Protein AF-A0A1I6RM19-F1 (afdb_monomer)

pLDDT: mean 73.62, std 27.6, range [24.09, 98.81]

Structure (mmCIF, N/CA/C/O backbone):
data_AF-A0A1I6RM19-F1
#
_entry.id   AF-A0A1I6RM19-F1
#
loop_
_atom_site.group_PDB
_atom_site.id
_atom_site.type_symbol
_atom_site.label_atom_id
_atom_site.label_alt_id
_atom_site.label_comp_id
_atom_site.label_asym_id
_atom_site.label_entity_id
_atom_site.label_seq_id
_atom_site.pdbx_PDB_ins_code
_atom_site.Cartn_x
_atom_site.Cartn_y
_atom_site.Cartn_z
_atom_site.occupancy
_atom_site.B_iso_or_equiv
_atom_site.auth_seq_id
_atom_site.auth_comp_id
_atom_site.auth_asym_id
_atom_site.auth_atom_id
_atom_site.pdbx_PDB_model_num
ATOM 1 N N . MET A 1 1 ? -6.499 24.325 -10.536 1.00 46.78 1 MET A N 1
ATOM 2 C CA . MET A 1 1 ? -6.025 23.062 -11.145 1.00 46.78 1 MET A CA 1
ATOM 3 C C . MET A 1 1 ? -5.784 23.278 -12.628 1.00 46.78 1 MET A C 1
ATOM 5 O O . MET A 1 1 ? -6.744 23.401 -13.381 1.00 46.78 1 MET A O 1
ATOM 9 N N . TRP A 1 2 ? -4.519 23.386 -13.030 1.00 48.53 2 TRP A N 1
ATOM 10 C CA . TRP A 1 2 ? -4.101 23.704 -14.403 1.00 48.53 2 TRP A CA 1
ATOM 11 C C . TRP A 1 2 ? -4.411 22.589 -15.422 1.00 48.53 2 TRP A C 1
ATOM 13 O O . TRP A 1 2 ? -4.461 22.856 -16.614 1.00 48.53 2 TRP A O 1
ATOM 23 N N . TRP A 1 3 ? -4.721 21.375 -14.961 1.00 51.41 3 TRP A N 1
ATOM 24 C CA . TRP A 1 3 ? -5.087 20.221 -15.795 1.00 51.41 3 TRP A CA 1
ATOM 25 C C . TRP A 1 3 ? -6.549 20.194 -16.268 1.00 51.41 3 TRP A C 1
ATOM 27 O O . TRP A 1 3 ? -6.868 19.478 -17.207 1.00 51.41 3 TRP A O 1
ATOM 37 N N . LYS A 1 4 ? -7.460 20.982 -15.672 1.00 49.78 4 LYS A N 1
ATOM 38 C CA . LYS A 1 4 ? -8.898 20.924 -16.019 1.00 49.78 4 LYS A CA 1
ATOM 39 C C . LYS A 1 4 ? -9.305 21.761 -17.242 1.00 49.78 4 LYS A C 1
ATOM 41 O O . LYS A 1 4 ? -10.477 21.755 -17.605 1.00 49.78 4 LYS A O 1
ATOM 46 N N . ARG A 1 5 ? -8.390 22.501 -17.884 1.00 51.00 5 ARG A N 1
ATOM 47 C CA . ARG A 1 5 ? -8.683 23.245 -19.126 1.00 51.00 5 ARG A CA 1
ATOM 48 C C . ARG A 1 5 ? -7.485 23.292 -20.085 1.00 51.00 5 ARG A C 1
ATOM 50 O O . ARG A 1 5 ? -6.683 24.214 -19.984 1.00 51.00 5 ARG A O 1
ATOM 57 N N . ARG A 1 6 ? -7.467 22.362 -21.055 1.00 45.34 6 ARG A N 1
ATOM 58 C CA . ARG A 1 6 ? -7.304 22.533 -22.526 1.00 45.34 6 ARG A CA 1
ATOM 59 C C . ARG A 1 6 ? -6.563 21.336 -23.149 1.00 45.34 6 ARG A C 1
ATOM 61 O O . ARG A 1 6 ? -5.388 21.146 -22.871 1.00 45.34 6 ARG A O 1
ATOM 68 N N . GLY A 1 7 ? -7.266 20.644 -24.054 1.00 48.91 7 GLY A N 1
ATOM 69 C CA . GLY A 1 7 ? -6.792 19.528 -24.882 1.00 48.91 7 GLY A CA 1
ATOM 70 C C . GLY A 1 7 ? -6.797 18.201 -24.130 1.00 48.91 7 GLY A C 1
ATOM 71 O O . GLY A 1 7 ? -6.189 18.115 -23.069 1.00 48.91 7 GLY A O 1
ATOM 72 N N . GLU A 1 8 ? -7.463 17.168 -24.660 1.00 56.16 8 GLU A N 1
ATOM 73 C CA . GLU A 1 8 ? -7.081 15.791 -24.318 1.00 56.16 8 GLU A CA 1
ATOM 74 C C . GLU A 1 8 ? -5.568 15.721 -24.509 1.00 56.16 8 GLU A C 1
ATOM 76 O O . GLU A 1 8 ? -5.069 16.008 -25.602 1.00 56.16 8 GLU A O 1
ATOM 81 N N . ALA A 1 9 ? -4.821 15.462 -23.433 1.00 59.44 9 ALA A N 1
ATOM 82 C CA . ALA A 1 9 ? -3.399 15.197 -23.567 1.00 59.44 9 ALA A CA 1
ATOM 83 C C . ALA A 1 9 ? -3.260 14.134 -24.660 1.00 59.44 9 ALA A C 1
ATOM 85 O O . ALA A 1 9 ? -3.984 13.142 -24.619 1.00 59.44 9 ALA A O 1
ATOM 86 N N . ALA A 1 10 ? -2.414 14.372 -25.664 1.00 67.62 10 ALA A N 1
ATOM 87 C CA . ALA A 1 10 ? -2.263 13.441 -26.771 1.00 67.62 10 ALA A CA 1
ATOM 88 C C . ALA A 1 10 ? -1.775 12.095 -26.215 1.00 67.62 10 ALA A C 1
ATOM 90 O O . ALA A 1 10 ? -0.595 11.927 -25.906 1.00 67.62 10 ALA A O 1
ATOM 91 N N . ILE A 1 11 ? -2.703 11.158 -26.026 1.00 69.38 11 ILE A N 1
ATOM 92 C CA . ILE A 1 11 ? -2.387 9.784 -25.664 1.00 69.38 11 ILE A CA 1
ATOM 93 C C . ILE A 1 11 ? -1.786 9.157 -26.925 1.00 69.38 11 ILE A C 1
ATOM 95 O O . ILE A 1 11 ? -2.327 9.377 -28.015 1.00 69.38 11 ILE A O 1
ATOM 99 N N . PRO A 1 12 ? -0.666 8.417 -26.826 1.00 76.81 12 PRO A N 1
ATOM 100 C CA . PRO A 1 12 ? -0.125 7.702 -27.970 1.00 76.81 12 PRO A CA 1
ATOM 101 C C . PRO A 1 12 ? -1.228 6.923 -28.685 1.00 76.81 12 PRO A C 1
ATOM 103 O O . PRO A 1 12 ? -2.011 6.218 -28.055 1.00 76.81 12 PRO A O 1
ATOM 106 N N . SER A 1 13 ? -1.283 7.065 -30.007 1.00 74.38 13 SER A N 1
ATOM 107 C CA . SER A 1 13 ? -2.373 6.517 -30.824 1.00 74.38 13 SER A CA 1
ATOM 108 C C . SER A 1 13 ? -2.419 4.983 -30.854 1.00 74.38 13 SER A C 1
ATOM 110 O O . SER A 1 13 ? -3.404 4.406 -31.310 1.00 74.38 13 SER A O 1
ATOM 112 N N . SER A 1 14 ? -1.364 4.316 -30.367 1.00 87.31 14 SER A N 1
ATOM 113 C CA . SER A 1 14 ? -1.281 2.861 -30.285 1.00 87.31 14 SER A CA 1
ATOM 114 C C . SER A 1 14 ? -0.755 2.373 -28.935 1.00 87.31 14 SER A C 1
ATOM 116 O O . SER A 1 14 ? 0.172 2.946 -28.351 1.00 87.31 14 SER A O 1
ATOM 118 N N . ASP A 1 15 ? -1.269 1.219 -28.507 1.00 88.94 15 ASP A N 1
ATOM 119 C CA . ASP A 1 15 ? -0.813 0.501 -27.312 1.00 88.94 15 ASP A CA 1
ATOM 120 C C . ASP A 1 15 ? 0.692 0.204 -27.350 1.00 88.94 15 ASP A C 1
ATOM 122 O O . ASP A 1 15 ? 1.364 0.181 -26.319 1.00 88.94 15 ASP A O 1
ATOM 126 N N . GLN A 1 16 ? 1.255 -0.011 -28.544 1.00 89.69 16 GLN A N 1
ATOM 127 C CA . GLN A 1 16 ? 2.671 -0.332 -28.700 1.00 89.69 16 GLN A CA 1
ATOM 128 C C . GLN A 1 16 ? 3.573 0.873 -28.416 1.00 89.69 16 GLN A C 1
ATOM 130 O O . GLN A 1 16 ? 4.625 0.715 -27.791 1.00 89.69 16 GLN A O 1
ATOM 135 N N . GLU A 1 17 ? 3.192 2.068 -28.868 1.00 89.06 17 GLU A N 1
ATOM 136 C CA . GLU A 1 17 ? 3.928 3.293 -28.551 1.00 89.06 17 GLU A CA 1
ATOM 137 C C . GLU A 1 17 ? 3.812 3.642 -27.071 1.00 89.06 17 GLU A C 1
ATOM 139 O O . GLU A 1 17 ? 4.828 3.934 -26.436 1.00 89.06 17 GLU A O 1
ATOM 144 N N . PHE A 1 18 ? 2.616 3.505 -26.491 1.00 88.69 18 PHE A N 1
ATOM 145 C CA . PHE A 1 18 ? 2.427 3.685 -25.055 1.00 88.69 18 PHE A CA 1
ATOM 146 C C . PHE A 1 18 ? 3.270 2.693 -24.241 1.00 88.69 18 PHE A C 1
ATOM 148 O O . PHE A 1 18 ? 3.954 3.092 -23.303 1.00 88.69 18 PHE A O 1
ATOM 155 N N . ALA A 1 19 ? 3.322 1.418 -24.640 1.00 89.25 19 ALA A N 1
ATOM 156 C CA . ALA A 1 19 ? 4.153 0.415 -23.978 1.00 89.25 19 ALA A CA 1
ATOM 157 C C . ALA A 1 19 ? 5.656 0.735 -24.065 1.00 89.25 19 ALA A C 1
ATOM 159 O O . ALA A 1 19 ? 6.388 0.521 -23.097 1.00 89.25 19 ALA A O 1
ATOM 160 N N . LYS A 1 20 ? 6.137 1.254 -25.204 1.00 90.88 20 LYS A N 1
ATOM 161 C CA . LYS A 1 20 ? 7.531 1.713 -25.346 1.00 90.88 20 LYS A CA 1
ATOM 162 C C . LYS A 1 20 ? 7.822 2.889 -24.413 1.00 90.88 20 LYS A C 1
ATOM 164 O O . LYS A 1 20 ? 8.823 2.847 -23.701 1.00 90.88 20 LYS A O 1
ATOM 169 N N . PHE A 1 21 ? 6.939 3.889 -24.389 1.00 90.75 21 PHE A N 1
ATOM 170 C CA . PHE A 1 21 ? 7.047 5.028 -23.480 1.00 90.75 21 PHE A CA 1
ATOM 171 C C . PHE A 1 21 ? 7.050 4.576 -22.016 1.00 90.75 21 PHE A C 1
ATOM 173 O O . PHE A 1 21 ? 7.975 4.911 -21.283 1.00 90.75 21 PHE A O 1
ATOM 180 N N . ALA A 1 22 ? 6.084 3.751 -21.604 1.00 90.25 22 ALA A N 1
ATOM 181 C CA . ALA A 1 22 ? 5.957 3.266 -20.233 1.00 90.25 22 ALA A CA 1
ATOM 182 C C . ALA A 1 22 ? 7.206 2.501 -19.768 1.00 90.25 22 ALA A C 1
ATOM 184 O O . ALA A 1 22 ? 7.678 2.720 -18.657 1.00 90.25 22 ALA A O 1
ATOM 185 N N . ARG A 1 23 ? 7.799 1.658 -20.627 1.00 89.31 23 ARG A N 1
ATOM 186 C CA . ARG A 1 23 ? 9.051 0.942 -20.313 1.00 89.31 23 ARG A CA 1
ATOM 187 C C . ARG A 1 23 ? 10.237 1.874 -20.072 1.00 89.31 23 ARG A C 1
ATOM 189 O O . ARG A 1 23 ? 11.102 1.539 -19.270 1.00 89.31 23 ARG A O 1
ATOM 196 N N . TRP A 1 24 ? 10.301 3.000 -20.778 1.00 91.81 24 TRP A N 1
ATOM 197 C CA . TRP A 1 24 ? 11.358 3.996 -20.601 1.00 91.81 24 TRP A CA 1
ATOM 198 C C . TRP A 1 24 ? 11.093 4.909 -19.394 1.00 91.81 24 TRP A C 1
ATOM 200 O O . TRP A 1 24 ? 11.999 5.162 -18.605 1.00 91.81 24 TRP A O 1
ATOM 210 N N . ALA A 1 25 ? 9.851 5.372 -19.234 1.00 91.81 25 ALA A N 1
ATOM 211 C CA . ALA A 1 25 ? 9.464 6.370 -18.241 1.00 91.81 25 ALA A CA 1
ATOM 212 C C . ALA A 1 25 ? 9.257 5.796 -16.832 1.00 91.81 25 ALA A C 1
ATOM 214 O O . ALA A 1 25 ? 9.424 6.517 -15.851 1.00 91.81 25 ALA A O 1
ATOM 215 N N . LEU A 1 26 ? 8.869 4.520 -16.717 1.00 91.38 26 LEU A N 1
ATOM 216 C CA . LEU A 1 26 ? 8.489 3.904 -15.449 1.00 91.38 26 LEU A CA 1
ATOM 217 C C . LEU A 1 26 ? 9.489 2.808 -15.052 1.00 91.38 26 LEU A C 1
ATOM 219 O O . LEU A 1 26 ? 9.253 1.631 -15.331 1.00 91.38 26 LEU A O 1
ATOM 223 N N . PRO A 1 27 ? 10.606 3.137 -14.377 1.00 90.50 27 PRO A N 1
ATOM 224 C CA . PRO A 1 27 ? 11.516 2.129 -13.839 1.00 90.50 27 PRO A CA 1
ATOM 225 C C . PRO A 1 27 ? 10.865 1.367 -12.675 1.00 90.50 27 PRO A C 1
ATOM 227 O O . PRO A 1 27 ? 11.140 1.660 -11.518 1.00 90.50 27 PRO A O 1
ATOM 230 N N . LEU A 1 28 ? 10.033 0.360 -12.966 1.00 89.81 28 LEU A N 1
ATOM 231 C CA . LEU A 1 28 ? 9.092 -0.298 -12.037 1.00 89.81 28 LEU A CA 1
ATOM 232 C C . LEU A 1 28 ? 9.687 -0.858 -10.729 1.00 89.81 28 LEU A C 1
ATOM 234 O O . LEU A 1 28 ? 8.949 -1.056 -9.769 1.00 89.81 28 LEU A O 1
ATOM 238 N N . ARG A 1 29 ? 11.007 -1.067 -10.652 1.00 88.50 29 ARG A N 1
ATOM 239 C CA . ARG A 1 29 ? 11.715 -1.447 -9.412 1.00 88.50 29 ARG A CA 1
ATOM 240 C C . ARG A 1 29 ? 12.049 -0.260 -8.497 1.00 88.50 29 ARG A C 1
ATOM 242 O O . ARG A 1 29 ? 12.392 -0.466 -7.336 1.00 88.50 29 ARG A O 1
ATOM 249 N N . SER A 1 30 ? 11.975 0.974 -8.988 1.00 90.38 30 SER A N 1
ATOM 250 C CA . SER A 1 30 ? 12.196 2.182 -8.190 1.00 90.38 30 SER A CA 1
ATOM 251 C C . SER A 1 30 ? 11.061 2.384 -7.183 1.00 90.38 30 SER A C 1
ATOM 253 O O . SER A 1 30 ? 9.916 2.023 -7.452 1.00 90.38 30 SER A O 1
ATOM 255 N N . ASN A 1 31 ? 11.362 2.995 -6.032 1.00 89.12 31 ASN A N 1
ATOM 256 C CA . ASN A 1 31 ? 10.352 3.309 -5.013 1.00 89.12 31 ASN A CA 1
ATOM 257 C C . ASN A 1 31 ? 9.178 4.112 -5.569 1.00 89.12 31 ASN A C 1
ATOM 259 O O . ASN A 1 31 ? 8.030 3.786 -5.282 1.00 89.12 31 ASN A O 1
ATOM 263 N N . ALA A 1 32 ? 9.479 5.148 -6.355 1.00 89.19 32 ALA A N 1
ATOM 264 C CA . ALA A 1 32 ? 8.479 6.085 -6.844 1.00 89.19 32 ALA A CA 1
ATOM 265 C C . ALA A 1 32 ? 7.455 5.377 -7.737 1.00 89.19 32 ALA A C 1
ATOM 267 O O . ALA A 1 32 ? 6.259 5.401 -7.464 1.00 89.19 32 ALA A O 1
ATOM 268 N N . THR A 1 33 ? 7.919 4.665 -8.763 1.00 93.50 33 THR A N 1
ATOM 269 C CA . THR A 1 33 ? 7.016 4.013 -9.720 1.00 93.50 33 THR A CA 1
ATOM 270 C C . THR A 1 33 ? 6.394 2.739 -9.171 1.00 93.50 33 THR A C 1
ATOM 272 O O . THR A 1 33 ? 5.259 2.428 -9.518 1.00 93.50 33 THR A O 1
ATOM 275 N N . ARG A 1 34 ? 7.090 2.005 -8.291 1.00 95.12 34 ARG A N 1
ATOM 276 C CA . ARG A 1 34 ? 6.481 0.877 -7.575 1.00 95.12 34 ARG A CA 1
ATOM 277 C C . ARG A 1 34 ? 5.326 1.350 -6.696 1.00 95.12 34 ARG A C 1
ATOM 279 O O . ARG A 1 34 ? 4.308 0.669 -6.641 1.00 95.12 34 ARG A O 1
ATOM 286 N N . GLY A 1 35 ? 5.474 2.507 -6.045 1.00 95.31 35 GLY A N 1
ATOM 287 C CA . GLY A 1 35 ? 4.402 3.149 -5.286 1.00 95.31 35 GLY A CA 1
ATOM 288 C C . GLY A 1 35 ? 3.159 3.393 -6.136 1.00 95.31 35 GLY A C 1
ATOM 289 O O . GLY A 1 35 ? 2.071 3.006 -5.727 1.00 95.31 35 GLY A O 1
ATOM 290 N N . VAL A 1 36 ? 3.335 3.909 -7.355 1.00 95.69 36 VAL A N 1
ATOM 291 C CA . VAL A 1 36 ? 2.227 4.119 -8.304 1.00 95.69 36 VAL A CA 1
ATOM 292 C C . VAL A 1 36 ? 1.546 2.801 -8.694 1.00 95.69 36 VAL A C 1
ATOM 294 O O . VAL A 1 36 ? 0.321 2.739 -8.754 1.00 95.69 36 VAL A O 1
ATOM 297 N N . VAL A 1 37 ? 2.305 1.722 -8.922 1.00 96.75 37 VAL A N 1
ATOM 298 C CA . VAL A 1 37 ? 1.699 0.405 -9.200 1.00 96.75 37 VAL A CA 1
ATOM 299 C C . VAL A 1 37 ? 0.952 -0.132 -7.980 1.00 96.75 37 VAL A C 1
ATOM 301 O O . VAL A 1 37 ? -0.143 -0.664 -8.128 1.00 96.75 37 VAL A O 1
ATOM 304 N N . ALA A 1 38 ? 1.508 0.017 -6.779 1.00 98.00 38 ALA A N 1
ATOM 305 C CA . ALA A 1 38 ? 0.854 -0.399 -5.542 1.00 98.00 38 ALA A CA 1
ATOM 306 C C . ALA A 1 38 ? -0.482 0.336 -5.330 1.00 98.00 38 ALA A C 1
ATOM 308 O O . ALA A 1 38 ? -1.493 -0.307 -5.052 1.00 98.00 38 ALA A O 1
ATOM 309 N N . GLU A 1 39 ? -0.501 1.657 -5.532 1.00 97.56 39 GLU A N 1
ATOM 310 C CA . GLU A 1 39 ? -1.715 2.482 -5.523 1.00 97.56 39 GLU A CA 1
ATOM 311 C C . GLU A 1 39 ? -2.739 1.970 -6.544 1.00 97.56 39 GLU A C 1
ATOM 313 O O . GLU A 1 39 ? -3.891 1.708 -6.193 1.00 97.56 39 GLU A O 1
ATOM 318 N N . TRP A 1 40 ? -2.303 1.724 -7.784 1.00 97.38 40 TRP A N 1
ATOM 319 C CA . TRP A 1 40 ? -3.166 1.200 -8.841 1.00 97.38 40 TRP A CA 1
ATOM 320 C C . TRP A 1 40 ? -3.749 -0.181 -8.511 1.00 97.38 40 TRP A C 1
ATOM 322 O O . TRP A 1 40 ? -4.933 -0.406 -8.747 1.00 97.38 40 TRP A O 1
ATOM 332 N N . LEU A 1 41 ? -2.966 -1.098 -7.929 1.00 98.25 41 LEU A N 1
ATOM 333 C CA . LEU A 1 41 ? -3.453 -2.422 -7.518 1.00 98.25 41 LEU A CA 1
ATOM 334 C C . LEU A 1 41 ? -4.574 -2.305 -6.475 1.00 98.25 41 LEU A C 1
ATOM 336 O O . LEU A 1 41 ? -5.597 -2.979 -6.594 1.00 98.25 41 LEU A O 1
ATOM 340 N N . VAL A 1 42 ? -4.419 -1.416 -5.489 1.00 98.50 42 VAL A N 1
ATOM 341 C CA . VAL A 1 42 ? -5.450 -1.154 -4.471 1.00 98.50 42 VAL A CA 1
ATOM 342 C C . VAL A 1 42 ? -6.682 -0.493 -5.095 1.00 98.50 42 VAL A C 1
ATOM 344 O O . VAL A 1 42 ? -7.809 -0.916 -4.826 1.00 98.50 42 VAL A O 1
ATOM 347 N N . ALA A 1 43 ? -6.492 0.507 -5.956 1.00 97.88 43 ALA A N 1
ATOM 348 C CA . ALA A 1 43 ? -7.576 1.197 -6.654 1.00 97.88 43 ALA A CA 1
ATOM 349 C C . ALA A 1 43 ? -8.396 0.231 -7.525 1.00 97.88 43 ALA A C 1
ATOM 351 O O . ALA A 1 43 ? -9.623 0.185 -7.428 1.00 97.88 43 ALA A O 1
ATOM 352 N N . ASN A 1 44 ? -7.711 -0.609 -8.303 1.00 97.50 44 ASN A N 1
ATOM 353 C CA . ASN A 1 44 ? -8.319 -1.626 -9.151 1.00 97.50 44 ASN A CA 1
ATOM 354 C C . ASN A 1 44 ? -9.063 -2.692 -8.331 1.00 97.50 44 ASN A C 1
ATOM 356 O O . ASN A 1 44 ? -10.179 -3.065 -8.683 1.00 97.50 44 ASN A O 1
ATOM 360 N N . ALA A 1 45 ? -8.490 -3.154 -7.213 1.00 97.94 45 ALA A N 1
ATOM 361 C CA . ALA A 1 45 ? -9.149 -4.123 -6.338 1.00 97.94 45 ALA A CA 1
ATOM 362 C C . ALA A 1 45 ? -10.433 -3.570 -5.699 1.00 97.94 45 ALA A C 1
ATOM 364 O O . ALA A 1 45 ? -11.385 -4.318 -5.506 1.00 97.94 45 ALA A O 1
ATOM 365 N N . THR A 1 46 ? -10.458 -2.276 -5.370 1.00 97.75 46 THR A N 1
ATOM 366 C CA . THR A 1 46 ? -11.536 -1.627 -4.600 1.00 97.75 46 THR A CA 1
ATOM 367 C C . THR A 1 46 ? -12.608 -0.946 -5.454 1.00 97.75 46 THR A C 1
ATOM 369 O O . THR A 1 46 ? -13.500 -0.279 -4.921 1.00 97.75 46 THR A O 1
ATOM 372 N N . GLY A 1 47 ? -12.521 -1.082 -6.781 1.00 95.94 47 GLY A N 1
ATOM 373 C CA . GLY A 1 47 ? -13.456 -0.456 -7.716 1.00 95.94 47 GLY A CA 1
ATOM 374 C C . GLY A 1 47 ? -13.411 1.074 -7.696 1.00 95.94 47 GLY A C 1
ATOM 375 O O . GLY A 1 47 ? -14.430 1.712 -7.958 1.00 95.94 47 GLY A O 1
ATOM 376 N N . ALA A 1 48 ? -12.265 1.668 -7.347 1.00 95.38 48 ALA A N 1
ATOM 377 C CA . ALA A 1 48 ? -12.073 3.111 -7.436 1.00 95.38 48 ALA A CA 1
ATOM 378 C C . ALA A 1 48 ? -12.283 3.609 -8.880 1.00 95.38 48 ALA A C 1
ATOM 380 O O . ALA A 1 48 ? -12.149 2.853 -9.844 1.00 95.38 48 ALA A O 1
ATOM 381 N N . ASP A 1 49 ? -12.608 4.892 -9.041 1.00 91.62 49 ASP A N 1
ATOM 382 C CA . ASP A 1 49 ? -12.771 5.479 -10.370 1.00 91.62 49 ASP A CA 1
ATOM 383 C C . ASP A 1 49 ? -11.412 5.641 -11.065 1.00 91.62 49 ASP A C 1
ATOM 385 O O . ASP A 1 49 ? -10.635 6.530 -10.728 1.00 91.62 49 ASP A O 1
ATOM 389 N N . LEU A 1 50 ? -11.135 4.776 -12.042 1.00 91.69 50 LEU A N 1
ATOM 390 C CA . LEU A 1 50 ? -9.891 4.776 -12.819 1.00 91.69 50 LEU A CA 1
ATOM 391 C C . LEU A 1 50 ? -9.984 5.594 -14.119 1.00 91.69 50 LEU A C 1
ATOM 393 O O . LEU A 1 50 ? -9.074 5.527 -14.944 1.00 91.69 50 LEU A O 1
ATOM 397 N N . ARG A 1 51 ? -11.088 6.318 -14.354 1.00 87.00 51 ARG A N 1
ATOM 398 C CA . ARG A 1 51 ? -11.271 7.117 -15.582 1.00 87.00 51 ARG A CA 1
ATOM 399 C C . ARG A 1 51 ? -10.444 8.399 -15.578 1.00 87.00 51 ARG A C 1
ATOM 401 O O . ARG A 1 51 ? -10.139 8.921 -16.643 1.00 87.00 51 ARG A O 1
ATOM 408 N N . GLU A 1 52 ? -10.090 8.887 -14.395 1.00 81.88 52 GLU A N 1
ATOM 409 C CA . GLU A 1 52 ? -9.280 10.086 -14.207 1.00 81.88 52 GLU A CA 1
ATOM 410 C C . GLU A 1 52 ? -7.887 9.717 -13.677 1.00 81.88 52 GLU A C 1
ATOM 412 O O . GLU A 1 52 ? -7.746 8.739 -12.935 1.00 81.88 52 GLU A O 1
ATOM 417 N N . PRO A 1 53 ? -6.842 10.494 -14.013 1.00 84.69 53 PRO A N 1
ATOM 418 C CA . PRO A 1 53 ? -5.526 10.315 -13.418 1.00 84.69 53 PRO A CA 1
ATOM 419 C C . PRO A 1 53 ? -5.567 10.472 -11.896 1.00 84.69 53 PRO A C 1
ATOM 421 O O . PRO A 1 53 ? -6.313 11.299 -11.363 1.00 84.69 53 PRO A O 1
ATOM 424 N N . ARG A 1 54 ? -4.689 9.740 -11.201 1.00 86.56 54 ARG A N 1
ATOM 425 C CA . ARG A 1 54 ? -4.468 9.929 -9.764 1.00 86.56 54 ARG A CA 1
ATOM 426 C C . ARG A 1 54 ? -4.125 11.387 -9.448 1.00 86.56 54 ARG A C 1
ATOM 428 O O . ARG A 1 54 ? -3.394 12.042 -10.197 1.00 86.56 54 ARG A O 1
ATOM 435 N N . ASN A 1 55 ? -4.611 11.886 -8.318 1.00 84.50 55 ASN A N 1
ATOM 436 C CA . ASN A 1 55 ? -4.228 13.197 -7.815 1.00 84.50 55 ASN A CA 1
ATOM 437 C C . ASN A 1 55 ? -3.129 13.035 -6.764 1.00 84.50 55 ASN A C 1
ATOM 439 O O . ASN A 1 55 ? -3.408 12.702 -5.620 1.00 84.50 55 ASN A O 1
ATOM 443 N N . GLU A 1 56 ? -1.888 13.339 -7.138 1.00 82.75 56 GLU A N 1
ATOM 444 C CA . GLU A 1 56 ? -0.718 13.212 -6.250 1.00 82.75 56 GLU A CA 1
ATOM 445 C C . GLU A 1 56 ? -0.779 14.127 -5.011 1.00 82.75 56 GLU A C 1
ATOM 447 O O . GLU A 1 56 ? 0.008 13.974 -4.082 1.00 82.75 56 GLU A O 1
ATOM 452 N N . TRP A 1 57 ? -1.707 15.087 -5.011 1.00 81.56 57 TRP A N 1
ATOM 453 C CA . TRP A 1 57 ? -1.904 16.094 -3.970 1.00 81.56 57 TRP A CA 1
ATOM 454 C C . TRP A 1 57 ? -3.197 15.883 -3.180 1.00 81.56 57 TRP A C 1
ATOM 456 O O . TRP A 1 57 ? -3.711 16.833 -2.590 1.00 81.56 57 TRP A O 1
ATOM 466 N N . ASP A 1 58 ? -3.799 14.698 -3.235 1.00 82.44 58 ASP A N 1
ATOM 467 C CA . ASP A 1 58 ? -4.960 14.400 -2.398 1.00 82.44 58 ASP A CA 1
ATOM 468 C C . ASP A 1 58 ? -4.523 14.026 -0.965 1.00 82.44 58 ASP A C 1
ATOM 470 O O . ASP A 1 58 ? -3.345 13.800 -0.659 1.00 82.44 58 ASP A O 1
ATOM 474 N N . ASP A 1 59 ? -5.483 14.019 -0.047 1.00 87.12 59 ASP A N 1
ATOM 475 C CA . ASP A 1 59 ? -5.261 13.640 1.349 1.00 87.12 59 ASP A CA 1
ATOM 476 C C . ASP A 1 59 ? -5.204 12.110 1.550 1.00 87.12 59 ASP A C 1
ATOM 478 O O . ASP A 1 59 ? -4.913 11.640 2.650 1.00 87.12 59 ASP A O 1
ATOM 482 N N . TYR A 1 60 ? -5.454 11.339 0.493 1.00 93.25 60 TYR A N 1
ATOM 483 C CA . TYR A 1 60 ? -5.404 9.880 0.429 1.00 93.25 60 TYR A CA 1
ATOM 484 C C . TYR A 1 60 ? -4.999 9.448 -0.987 1.00 93.25 60 TYR A C 1
ATOM 486 O O . TYR A 1 60 ? -5.213 10.187 -1.943 1.00 93.25 60 TYR A O 1
ATOM 494 N N . ASP A 1 61 ? -4.486 8.232 -1.143 1.00 95.25 61 ASP A N 1
ATOM 495 C CA . ASP A 1 61 ? -4.085 7.718 -2.457 1.00 95.25 61 ASP A CA 1
ATOM 496 C C . ASP A 1 61 ? -5.279 7.128 -3.225 1.00 95.25 61 ASP A C 1
ATOM 498 O O . ASP A 1 61 ? -5.418 7.302 -4.432 1.00 95.25 61 ASP A O 1
ATOM 502 N N . VAL A 1 62 ? -6.191 6.442 -2.524 1.00 96.94 62 VAL A N 1
ATOM 503 C CA . VAL A 1 62 ? -7.339 5.765 -3.144 1.00 96.94 62 VAL A CA 1
ATOM 504 C C . VAL A 1 62 ? -8.635 6.098 -2.418 1.00 96.94 62 VAL A C 1
ATOM 506 O O . VAL A 1 62 ? -8.730 6.017 -1.193 1.00 96.94 62 VAL A O 1
ATOM 509 N N . ARG A 1 63 ? -9.681 6.394 -3.194 1.00 96.56 63 ARG A N 1
ATOM 510 C CA . ARG A 1 63 ? -11.067 6.387 -2.726 1.00 96.56 63 ARG A CA 1
ATOM 511 C C . ARG A 1 63 ? -11.802 5.209 -3.352 1.00 96.56 63 ARG A C 1
ATOM 513 O O . ARG A 1 63 ? -12.030 5.184 -4.557 1.00 96.56 63 ARG A O 1
ATOM 520 N N . THR A 1 64 ? -12.155 4.240 -2.517 1.00 97.31 64 THR A N 1
ATOM 521 C CA . THR A 1 64 ? -12.865 3.013 -2.919 1.00 97.31 64 THR A CA 1
ATOM 522 C C . THR A 1 64 ? -14.278 3.306 -3.444 1.00 97.31 64 THR A C 1
ATOM 524 O O . THR A 1 64 ? -14.839 4.373 -3.168 1.00 97.31 64 THR A O 1
ATOM 527 N N . ALA A 1 65 ? -14.904 2.340 -4.127 1.00 96.38 65 ALA A N 1
ATOM 528 C CA . ALA A 1 65 ? -16.299 2.452 -4.576 1.00 96.38 65 ALA A CA 1
ATOM 529 C C . ALA A 1 65 ? -17.297 2.687 -3.422 1.00 96.38 65 ALA A C 1
ATOM 531 O O . ALA A 1 65 ? -18.311 3.364 -3.592 1.00 96.38 65 ALA A O 1
ATOM 532 N N . SER A 1 66 ? -16.996 2.158 -2.232 1.00 95.88 66 SER A N 1
ATOM 533 C CA . SER A 1 66 ? -17.779 2.333 -0.998 1.00 95.88 66 SER A CA 1
ATOM 534 C C . SER A 1 66 ? -17.519 3.680 -0.300 1.00 95.88 66 SER A C 1
ATOM 536 O O . SER A 1 66 ? -18.170 4.026 0.692 1.00 95.88 66 SER A O 1
ATOM 538 N N . GLY A 1 67 ? -16.572 4.467 -0.817 1.00 96.50 67 GLY A N 1
ATOM 539 C CA . GLY A 1 67 ? -16.199 5.776 -0.305 1.00 96.50 67 GLY A CA 1
ATOM 540 C C . GLY A 1 67 ? -15.249 5.750 0.892 1.00 96.50 67 GLY A C 1
ATOM 541 O O . GLY A 1 67 ? -15.081 6.800 1.508 1.00 96.50 67 GLY A O 1
ATOM 542 N N . ILE A 1 68 ? -14.650 4.606 1.245 1.00 98.00 68 ILE A N 1
ATOM 543 C CA . ILE A 1 68 ? -13.522 4.537 2.192 1.00 98.00 68 ILE A CA 1
ATOM 544 C C . ILE A 1 68 ? -12.284 5.183 1.560 1.00 98.00 68 ILE A C 1
ATOM 546 O O . ILE A 1 68 ? -11.953 4.886 0.408 1.00 98.00 68 ILE A O 1
ATOM 550 N N . THR A 1 69 ? -11.608 6.042 2.322 1.00 97.50 69 THR A N 1
ATOM 551 C CA . THR A 1 69 ? -10.322 6.653 1.946 1.00 97.50 69 THR A CA 1
ATOM 552 C C . THR A 1 69 ? -9.144 5.794 2.405 1.00 97.50 69 THR A C 1
ATOM 554 O O . THR A 1 69 ? -9.116 5.309 3.542 1.00 97.50 69 THR A O 1
ATOM 557 N N . VAL A 1 70 ? -8.167 5.601 1.520 1.00 98.38 70 VAL A N 1
ATOM 558 C CA . VAL A 1 70 ? -7.046 4.679 1.717 1.00 98.38 70 VAL A CA 1
ATOM 559 C C . VAL A 1 70 ? -5.716 5.361 1.408 1.00 98.38 70 VAL A C 1
ATOM 561 O O . VAL A 1 70 ? -5.547 5.933 0.336 1.00 98.38 70 VAL A O 1
ATOM 564 N N . GLU A 1 71 ? -4.758 5.246 2.324 1.00 98.31 71 GLU A N 1
ATOM 565 C CA . GLU A 1 71 ? -3.342 5.540 2.082 1.00 98.31 71 GLU A CA 1
ATOM 566 C C . GLU A 1 71 ? -2.609 4.227 1.769 1.00 98.31 71 GLU A C 1
ATOM 568 O O . GLU A 1 71 ? -2.738 3.239 2.499 1.00 98.31 71 GLU A O 1
ATOM 573 N N . VAL A 1 72 ? -1.803 4.208 0.715 1.00 98.44 72 VAL A N 1
ATOM 574 C CA . VAL A 1 72 ? -1.009 3.064 0.276 1.00 98.44 72 VAL A CA 1
ATOM 575 C C . VAL A 1 72 ? 0.461 3.310 0.590 1.00 98.44 72 VAL A C 1
ATOM 577 O O . VAL A 1 72 ? 1.094 4.248 0.117 1.00 98.44 72 VAL A O 1
ATOM 580 N N . LYS A 1 73 ? 1.060 2.412 1.374 1.00 98.12 73 LYS A N 1
ATOM 581 C CA . LYS A 1 73 ? 2.496 2.439 1.675 1.00 98.12 73 LYS A CA 1
ATOM 582 C C . LYS A 1 73 ? 3.146 1.185 1.126 1.00 98.12 73 LYS A C 1
ATOM 584 O O . LYS A 1 73 ? 2.834 0.092 1.583 1.00 98.12 73 LYS A O 1
ATOM 589 N N . SER A 1 74 ? 4.075 1.326 0.184 1.00 97.44 74 SER A N 1
ATOM 590 C CA . SER A 1 74 ? 4.737 0.178 -0.445 1.00 97.44 74 SER A CA 1
ATOM 591 C C . SER A 1 74 ? 6.233 0.107 -0.149 1.00 97.44 74 SER A C 1
ATOM 593 O O . SER A 1 74 ? 6.910 1.113 0.055 1.00 97.44 74 SER A O 1
ATOM 595 N N . SER A 1 75 ? 6.758 -1.114 -0.132 1.00 96.00 75 SER A N 1
ATOM 596 C CA . SER A 1 75 ? 8.186 -1.413 -0.100 1.00 96.00 75 SER A CA 1
ATOM 597 C C . SER A 1 75 ? 8.458 -2.744 -0.810 1.00 96.00 75 SER A C 1
ATOM 599 O O . SER A 1 75 ? 7.535 -3.381 -1.316 1.00 96.00 75 SER A O 1
ATOM 601 N N . ALA A 1 76 ? 9.718 -3.164 -0.885 1.00 94.75 76 ALA A N 1
ATOM 602 C CA . ALA A 1 76 ? 10.130 -4.396 -1.556 1.00 94.75 76 ALA A CA 1
ATOM 603 C C . ALA A 1 76 ? 11.316 -5.049 -0.840 1.00 94.75 76 ALA A C 1
ATOM 605 O O . ALA A 1 76 ? 12.134 -4.356 -0.234 1.00 94.75 76 ALA A O 1
ATOM 606 N N . ARG A 1 77 ? 11.436 -6.378 -0.930 1.00 92.75 77 ARG A N 1
ATOM 607 C CA . ARG A 1 77 ? 12.660 -7.081 -0.506 1.00 92.75 77 ARG A CA 1
ATOM 608 C C . ARG A 1 77 ? 13.816 -6.829 -1.473 1.00 92.75 77 ARG A C 1
ATOM 610 O O . ARG A 1 77 ? 14.948 -6.681 -1.028 1.00 92.75 77 ARG A O 1
ATOM 617 N N . LEU A 1 78 ? 13.520 -6.736 -2.769 1.00 90.06 78 LEU A N 1
ATOM 618 C CA . LEU A 1 78 ? 14.477 -6.360 -3.802 1.00 90.06 78 LEU A CA 1
ATOM 619 C C . LEU A 1 78 ? 14.448 -4.839 -4.032 1.00 90.06 78 LEU A C 1
ATOM 621 O O . LEU A 1 78 ? 13.495 -4.316 -4.612 1.00 90.06 78 LEU A O 1
ATOM 625 N N . GLN A 1 79 ? 15.489 -4.127 -3.593 1.00 85.19 79 GLN A N 1
ATOM 626 C CA . GLN A 1 79 ? 15.652 -2.689 -3.842 1.00 85.19 79 GLN A CA 1
ATOM 627 C C . GLN A 1 79 ? 16.714 -2.419 -4.906 1.00 85.19 79 GLN A C 1
ATOM 629 O O . GLN A 1 79 ? 17.658 -3.183 -5.081 1.00 85.19 79 GLN A O 1
ATOM 634 N N . VAL A 1 80 ? 16.573 -1.293 -5.606 1.00 79.06 80 VAL A N 1
ATOM 635 C CA . VAL A 1 80 ? 17.477 -0.909 -6.705 1.00 79.06 80 VAL A CA 1
ATOM 636 C C . VAL A 1 80 ? 18.859 -0.471 -6.203 1.00 79.06 80 VAL A C 1
ATOM 638 O O . VAL A 1 80 ? 19.836 -0.618 -6.929 1.00 79.06 80 VAL A O 1
ATOM 641 N N . TRP A 1 81 ? 18.953 0.060 -4.981 1.00 69.75 81 TRP A N 1
ATOM 642 C CA . TRP A 1 81 ? 20.197 0.599 -4.407 1.00 69.75 81 TRP A CA 1
ATOM 643 C C . TRP A 1 81 ? 20.850 -0.319 -3.364 1.00 69.75 81 TRP A C 1
ATOM 645 O O . TRP A 1 81 ? 21.891 0.041 -2.813 1.00 69.75 81 TRP A O 1
ATOM 655 N N . ASP A 1 82 ? 20.257 -1.474 -3.051 1.00 60.28 82 ASP A N 1
ATOM 656 C CA . ASP A 1 82 ? 20.774 -2.301 -1.963 1.00 60.28 82 ASP A CA 1
ATOM 657 C C . ASP A 1 82 ? 22.030 -3.069 -2.379 1.00 60.28 82 ASP A C 1
ATOM 659 O O . ASP A 1 82 ? 22.098 -3.742 -3.409 1.00 60.28 82 ASP A O 1
ATOM 663 N N . SER A 1 83 ? 23.042 -2.980 -1.518 1.00 57.94 83 SER A N 1
ATOM 664 C CA . SER A 1 83 ? 24.239 -3.808 -1.601 1.00 57.94 83 SER A CA 1
ATOM 665 C C . SER A 1 83 ? 23.933 -5.226 -1.099 1.00 57.94 83 SER A C 1
ATOM 667 O O . SER A 1 83 ? 23.266 -5.375 -0.077 1.00 57.94 83 SER A O 1
ATOM 669 N N . PRO A 1 84 ? 24.498 -6.283 -1.709 1.00 57.81 84 PRO A N 1
ATOM 670 C CA . PRO A 1 84 ? 24.144 -7.687 -1.443 1.00 57.81 84 PRO A CA 1
ATOM 671 C C . PRO A 1 84 ? 24.477 -8.213 -0.032 1.00 57.81 84 PRO A C 1
ATOM 673 O O . PRO A 1 84 ? 24.321 -9.402 0.230 1.00 57.81 84 PRO A O 1
ATOM 676 N N . LYS A 1 85 ? 24.976 -7.371 0.880 1.00 61.44 85 LYS A N 1
ATOM 677 C CA . LYS A 1 85 ? 25.473 -7.803 2.193 1.00 61.44 85 LYS A CA 1
ATOM 678 C C . LYS A 1 85 ? 24.391 -7.880 3.272 1.00 61.44 85 LYS A C 1
ATOM 680 O O . LYS A 1 85 ? 24.544 -8.693 4.178 1.00 61.44 85 LYS A O 1
ATOM 685 N N . HIS A 1 86 ? 23.307 -7.105 3.179 1.00 64.50 86 HIS A N 1
ATOM 686 C CA . HIS A 1 86 ? 22.225 -7.128 4.171 1.00 64.50 86 HIS A CA 1
ATOM 687 C C . HIS A 1 86 ? 20.864 -6.890 3.518 1.00 64.50 86 HIS A C 1
ATOM 689 O O . HIS A 1 86 ? 20.724 -5.999 2.686 1.00 64.50 86 HIS A O 1
ATOM 695 N N . ALA A 1 87 ? 19.854 -7.660 3.932 1.00 71.75 87 ALA A N 1
ATOM 696 C CA . ALA A 1 87 ? 18.474 -7.366 3.569 1.00 71.75 87 ALA A CA 1
ATOM 697 C C . ALA A 1 87 ? 18.043 -6.035 4.219 1.00 71.75 87 ALA A C 1
ATOM 699 O O . ALA A 1 87 ? 18.343 -5.813 5.400 1.00 71.75 87 ALA A O 1
ATOM 700 N N . PRO A 1 88 ? 17.338 -5.154 3.492 1.00 80.12 88 PRO A N 1
ATOM 701 C CA . PRO A 1 88 ? 16.935 -3.861 4.018 1.00 80.12 88 PRO A CA 1
ATOM 702 C C . PRO A 1 88 ? 15.949 -4.022 5.176 1.00 80.12 88 PRO A C 1
ATOM 704 O O . PRO A 1 88 ? 15.036 -4.852 5.154 1.00 80.12 88 PRO A O 1
ATOM 707 N N . THR A 1 89 ? 16.080 -3.159 6.185 1.00 90.25 89 THR A N 1
ATOM 708 C CA . THR A 1 89 ? 15.014 -3.007 7.179 1.00 90.25 89 THR A CA 1
ATOM 709 C C . THR A 1 89 ? 13.836 -2.290 6.531 1.00 90.25 89 THR A C 1
ATOM 711 O O . THR A 1 89 ? 13.885 -1.085 6.288 1.00 90.25 89 THR A O 1
ATOM 714 N N . ILE A 1 90 ? 12.751 -3.022 6.293 1.00 94.94 90 ILE A N 1
ATOM 715 C CA . ILE A 1 90 ? 11.542 -2.463 5.688 1.00 94.94 90 ILE A CA 1
ATOM 716 C C . ILE A 1 90 ? 10.833 -1.533 6.679 1.00 94.94 90 ILE A C 1
ATOM 718 O O . ILE A 1 90 ? 10.282 -1.972 7.696 1.00 94.94 90 ILE A O 1
ATOM 722 N N . THR A 1 91 ? 10.832 -0.243 6.351 1.00 96.25 91 THR A N 1
ATOM 723 C CA . THR A 1 91 ? 10.168 0.819 7.110 1.00 96.25 91 THR A CA 1
ATOM 724 C C . THR A 1 91 ? 9.290 1.636 6.176 1.00 96.25 91 THR A C 1
ATOM 726 O O . THR A 1 91 ? 9.728 2.040 5.103 1.00 96.25 91 THR A O 1
ATOM 729 N N . TYR A 1 92 ? 8.061 1.897 6.604 1.00 97.38 92 TYR A N 1
ATOM 730 C CA . TYR A 1 92 ? 7.116 2.760 5.910 1.00 97.38 92 TYR A CA 1
ATOM 731 C C . TYR A 1 92 ? 7.108 4.122 6.595 1.00 97.38 92 TYR A C 1
ATOM 733 O O . TYR A 1 92 ? 6.825 4.200 7.790 1.00 97.38 92 TYR A O 1
ATOM 741 N N . SER A 1 93 ? 7.445 5.180 5.866 1.00 96.00 93 SER A N 1
ATOM 742 C CA . SER A 1 93 ? 7.485 6.561 6.356 1.00 96.00 93 SER A CA 1
ATOM 743 C C . SER A 1 93 ? 6.315 7.387 5.813 1.00 96.00 93 SER A C 1
ATOM 745 O O . SER A 1 93 ? 5.494 6.900 5.032 1.00 96.00 93 SER A O 1
ATOM 747 N N . GLY A 1 94 ? 6.214 8.642 6.262 1.00 94.38 94 GLY A N 1
ATOM 748 C CA . GLY A 1 94 ? 5.199 9.577 5.778 1.00 94.38 94 GLY A CA 1
ATOM 749 C C . GLY A 1 94 ? 3.781 9.164 6.163 1.00 94.38 94 GLY A C 1
ATOM 750 O O . GLY A 1 94 ? 2.865 9.334 5.370 1.00 94.38 94 GLY A O 1
ATOM 751 N N . LEU A 1 95 ? 3.591 8.571 7.348 1.00 95.94 95 LEU A N 1
ATOM 752 C CA . LEU A 1 95 ? 2.257 8.157 7.815 1.00 95.94 95 LEU A CA 1
ATOM 753 C C . LEU A 1 95 ? 1.365 9.338 8.213 1.00 95.94 95 LEU A C 1
ATOM 755 O O . LEU A 1 95 ? 0.153 9.185 8.344 1.00 95.94 95 LEU A O 1
ATOM 759 N N . ARG A 1 96 ? 1.979 10.499 8.459 1.00 93.94 96 ARG A N 1
ATOM 760 C CA . ARG A 1 96 ? 1.308 11.729 8.866 1.00 93.94 96 ARG A CA 1
ATOM 761 C C . ARG A 1 96 ? 1.684 12.852 7.915 1.00 93.94 96 ARG A C 1
ATOM 763 O O . ARG A 1 96 ? 2.858 12.981 7.574 1.00 93.94 96 ARG A O 1
ATOM 770 N N . GLY A 1 97 ? 0.715 13.684 7.562 1.00 89.12 97 GLY A N 1
ATOM 771 C CA . GLY A 1 97 ? 0.911 14.852 6.706 1.00 89.12 97 GLY A CA 1
ATOM 772 C C . GLY A 1 97 ? 0.010 16.004 7.127 1.00 89.12 97 GLY A C 1
ATOM 773 O O . GLY A 1 97 ? -1.013 15.791 7.778 1.00 89.12 97 GLY A O 1
ATOM 774 N N . GLN A 1 98 ? 0.400 17.233 6.792 1.00 87.06 98 GLN A N 1
ATOM 775 C CA . GLN A 1 98 ? -0.513 18.372 6.900 1.00 87.06 98 GLN A CA 1
ATOM 776 C C . GLN A 1 98 ? -1.637 18.216 5.874 1.00 87.06 98 GLN A C 1
ATOM 778 O O . GLN A 1 98 ? -1.409 17.701 4.779 1.00 87.06 98 GLN A O 1
ATOM 783 N N . ARG A 1 99 ? -2.846 18.661 6.224 1.00 83.69 99 ARG A N 1
ATOM 784 C CA . ARG A 1 99 ? -3.959 18.680 5.270 1.00 83.69 99 ARG A CA 1
ATOM 785 C C . ARG A 1 99 ? -3.682 19.670 4.156 1.00 83.69 99 ARG A C 1
ATOM 787 O O . ARG A 1 99 ? -3.117 20.737 4.400 1.00 83.69 99 ARG A O 1
ATOM 794 N N . LEU A 1 100 ? -4.136 19.346 2.958 1.00 75.62 100 LEU A N 1
ATOM 795 C CA . LEU A 1 100 ? -4.102 20.272 1.838 1.00 75.62 100 LEU A CA 1
ATOM 796 C C . LEU A 1 100 ? -5.418 21.048 1.751 1.00 75.62 100 LEU A C 1
ATOM 798 O O . LEU A 1 100 ? -6.504 20.535 2.013 1.00 75.62 100 LEU A O 1
ATOM 802 N N . ALA A 1 101 ? -5.327 22.326 1.394 1.00 74.69 101 ALA A N 1
ATOM 803 C CA . ALA A 1 101 ? -6.492 23.131 1.074 1.00 74.69 101 ALA A CA 1
ATOM 804 C C . ALA A 1 101 ? -7.202 22.531 -0.152 1.00 74.69 101 ALA A C 1
ATOM 806 O O . ALA A 1 101 ? -6.528 21.972 -1.028 1.00 74.69 101 ALA A O 1
ATOM 807 N N . PRO A 1 102 ? -8.537 22.675 -0.275 1.00 69.38 102 PRO A N 1
ATOM 808 C CA . PRO A 1 102 ? -9.266 22.191 -1.441 1.00 69.38 102 PRO A CA 1
ATOM 809 C C . PRO A 1 102 ? -8.600 22.638 -2.751 1.00 69.38 102 PRO A C 1
ATOM 811 O O . PRO A 1 102 ? -8.442 23.831 -3.010 1.00 69.38 102 PRO A O 1
ATOM 814 N N . GLY A 1 103 ? -8.184 21.674 -3.576 1.00 63.75 103 GLY A N 1
ATOM 815 C CA . GLY A 1 103 ? -7.453 21.934 -4.820 1.00 63.75 103 GLY A CA 1
ATOM 816 C C . GLY A 1 103 ? -5.923 21.817 -4.742 1.00 63.75 103 GLY A C 1
ATOM 817 O O . GLY A 1 103 ? -5.281 22.042 -5.768 1.00 63.75 103 GLY A O 1
ATOM 818 N N . GLY A 1 104 ? -5.350 21.449 -3.589 1.00 63.72 104 GLY A N 1
ATOM 819 C CA . GLY A 1 104 ? -3.983 20.916 -3.458 1.00 63.72 104 GLY A CA 1
ATOM 820 C C . GLY A 1 104 ? -2.840 21.937 -3.483 1.00 63.72 104 GLY A C 1
ATOM 821 O O . GLY A 1 104 ? -1.680 21.549 -3.449 1.00 63.72 104 GLY A O 1
ATOM 822 N N . ALA A 1 105 ? -3.128 23.239 -3.559 1.00 68.38 105 ALA A N 1
ATOM 823 C CA . ALA A 1 105 ? -2.097 24.261 -3.785 1.00 68.38 105 ALA A CA 1
ATOM 824 C C . ALA A 1 105 ? -1.407 24.772 -2.507 1.00 68.38 105 ALA A C 1
ATOM 826 O O . ALA A 1 105 ? -0.415 25.495 -2.587 1.00 68.38 105 ALA A O 1
ATOM 827 N N . THR A 1 106 ? -1.954 24.492 -1.324 1.00 76.62 106 THR A N 1
ATOM 828 C CA . THR A 1 106 ? -1.456 25.067 -0.066 1.00 76.62 106 THR A CA 1
ATOM 829 C C . THR A 1 106 ? -1.769 24.137 1.091 1.00 76.62 106 THR A C 1
ATOM 831 O O . THR A 1 106 ? -2.873 23.602 1.160 1.00 76.62 106 THR A O 1
ATOM 834 N N . TYR A 1 107 ? -0.823 23.962 2.010 1.00 79.38 107 TYR A N 1
ATOM 835 C CA . TYR A 1 107 ? -1.079 23.260 3.263 1.00 79.38 107 TYR A CA 1
ATOM 836 C C . TYR A 1 107 ? -1.940 24.118 4.188 1.00 79.38 107 TYR A C 1
ATOM 838 O O . TYR A 1 107 ? -1.705 25.316 4.354 1.00 79.38 107 TYR A O 1
ATOM 846 N N . LEU A 1 108 ? -2.944 23.501 4.796 1.00 82.00 108 LEU A N 1
ATOM 847 C CA . LEU A 1 108 ? -3.722 24.120 5.855 1.00 82.00 108 LEU A CA 1
ATOM 848 C C . LEU A 1 108 ? -2.881 24.186 7.131 1.00 82.00 108 LEU A C 1
ATOM 850 O O . LEU A 1 108 ? -2.110 23.276 7.439 1.00 82.00 108 LEU A O 1
ATOM 854 N N . ALA A 1 109 ? -3.057 25.264 7.893 1.00 82.38 109 ALA A N 1
ATOM 855 C CA . ALA A 1 109 ? -2.445 25.381 9.207 1.00 82.38 109 ALA A CA 1
ATOM 856 C C . ALA A 1 109 ? -2.976 24.272 10.132 1.00 82.38 109 ALA A C 1
ATOM 858 O O . ALA A 1 109 ? -4.186 24.103 10.275 1.00 82.38 109 ALA A O 1
ATOM 859 N N . GLY A 1 110 ? -2.071 23.522 10.760 1.00 84.44 110 GLY A N 1
ATOM 860 C CA . GLY A 1 110 ? -2.421 22.442 11.678 1.00 84.44 110 GLY A CA 1
ATOM 861 C C . GLY A 1 110 ? -1.281 21.439 11.879 1.00 84.44 110 GLY A C 1
ATOM 862 O O . GLY A 1 110 ? -0.300 21.444 11.125 1.00 84.44 110 GLY A O 1
ATOM 863 N N . PRO A 1 111 ? -1.371 20.583 12.911 1.00 87.50 111 PRO A N 1
ATOM 864 C CA . PRO A 1 111 ? -0.409 19.506 13.109 1.00 87.50 111 PRO A CA 1
ATOM 865 C C . PRO A 1 111 ? -0.559 18.423 12.021 1.00 87.50 111 PRO A C 1
ATOM 867 O O . PRO A 1 111 ? -1.646 18.251 11.473 1.00 87.50 111 PRO A O 1
ATOM 870 N N . PRO A 1 112 ? 0.492 17.636 11.725 1.00 90.19 112 PRO A N 1
ATOM 871 C CA . PRO A 1 112 ? 0.378 16.493 10.821 1.00 90.19 112 PRO A CA 1
ATOM 872 C C . PRO A 1 112 ? -0.621 15.442 11.327 1.00 90.19 112 PRO A C 1
ATOM 874 O O . PRO A 1 112 ? -0.554 15.013 12.484 1.00 90.19 112 PRO A O 1
ATOM 877 N N . GLU A 1 113 ? -1.486 14.956 10.445 1.00 92.81 113 GLU A N 1
ATOM 878 C CA . GLU A 1 113 ? -2.561 14.006 10.739 1.00 92.81 113 GLU A CA 1
ATOM 879 C C . GLU A 1 113 ? -2.411 12.712 9.934 1.00 92.81 113 GLU A C 1
ATOM 881 O O . GLU A 1 113 ? -1.771 12.682 8.884 1.00 92.81 113 GLU A O 1
ATOM 886 N N . PHE A 1 114 ? -3.043 11.641 10.416 1.00 94.44 114 PHE A N 1
ATOM 887 C CA . PHE A 1 114 ? -3.296 10.439 9.621 1.00 94.44 114 PHE A CA 1
ATOM 888 C C . PHE A 1 114 ? -4.556 10.692 8.789 1.00 94.44 114 PHE A C 1
ATOM 890 O O . PHE A 1 114 ? -5.666 10.683 9.324 1.00 94.44 114 PHE A O 1
ATOM 897 N N . ARG A 1 115 ? -4.374 11.006 7.508 1.00 92.56 115 ARG A N 1
ATOM 898 C CA . ARG A 1 115 ? -5.419 11.620 6.679 1.00 92.56 115 ARG A CA 1
ATOM 899 C C . ARG A 1 115 ? -6.437 10.607 6.139 1.00 92.56 115 ARG A C 1
ATOM 901 O O . ARG A 1 115 ? -7.636 10.867 6.214 1.00 92.56 115 ARG A O 1
ATOM 908 N N . ALA A 1 116 ? -5.983 9.427 5.724 1.00 95.56 116 ALA A N 1
ATOM 909 C CA . ALA A 1 116 ? -6.853 8.331 5.298 1.00 95.56 116 ALA A CA 1
ATOM 910 C C . ALA A 1 116 ? -7.493 7.575 6.474 1.00 95.56 116 ALA A C 1
ATOM 912 O O . ALA A 1 116 ? -6.961 7.546 7.585 1.00 95.56 116 ALA A O 1
ATOM 913 N N . GLU A 1 117 ? -8.628 6.925 6.223 1.00 97.69 117 GLU A N 1
ATOM 914 C CA . GLU A 1 117 ? -9.314 6.063 7.196 1.00 97.69 117 GLU A CA 1
ATOM 915 C C . GLU A 1 117 ? -8.630 4.703 7.351 1.00 97.69 117 GLU A C 1
ATOM 917 O O . GLU A 1 117 ? -8.570 4.146 8.452 1.00 97.69 117 GLU A O 1
ATOM 922 N N . VAL A 1 118 ? -8.096 4.181 6.248 1.00 98.56 118 VAL A N 1
ATOM 923 C CA . VAL A 1 118 ? -7.424 2.885 6.175 1.00 98.56 118 VAL A CA 1
ATOM 924 C C . VAL A 1 118 ? -6.041 3.061 5.559 1.00 98.56 118 VAL A C 1
ATOM 926 O O . VAL A 1 118 ? -5.852 3.839 4.631 1.00 98.56 118 VAL A O 1
ATOM 929 N N . PHE A 1 119 ? -5.065 2.318 6.067 1.00 98.69 119 PHE A N 1
ATOM 930 C CA . PHE A 1 119 ? -3.720 2.244 5.512 1.00 98.69 119 PHE A CA 1
ATOM 931 C C . PHE A 1 119 ? -3.478 0.829 4.991 1.00 98.69 119 PHE A C 1
ATOM 933 O O . PHE A 1 119 ? -3.673 -0.145 5.722 1.00 98.69 119 PHE A O 1
ATOM 940 N N . VAL A 1 120 ? -3.036 0.709 3.741 1.00 98.81 120 VAL A N 1
ATOM 941 C CA . VAL A 1 120 ? -2.635 -0.564 3.137 1.00 98.81 120 VAL A CA 1
ATOM 942 C C . VAL A 1 120 ? -1.117 -0.583 3.021 1.00 98.81 120 VAL A C 1
ATOM 944 O O . VAL A 1 120 ? -0.524 0.101 2.189 1.00 98.81 120 VAL A O 1
ATOM 947 N N . PHE A 1 121 ? -0.482 -1.378 3.878 1.00 98.81 121 PHE A N 1
ATOM 948 C CA . PHE A 1 121 ? 0.957 -1.612 3.847 1.00 98.81 121 PHE A CA 1
ATOM 949 C C . PHE A 1 121 ? 1.265 -2.792 2.933 1.00 98.81 121 PHE A C 1
ATOM 951 O O . PHE A 1 121 ? 0.817 -3.913 3.183 1.00 98.81 121 PHE A O 1
ATOM 958 N N . MET A 1 122 ? 2.042 -2.536 1.890 1.00 98.44 122 MET A N 1
ATOM 959 C CA . MET A 1 122 ? 2.361 -3.482 0.831 1.00 98.44 122 MET A CA 1
ATOM 960 C C . MET A 1 122 ? 3.852 -3.806 0.824 1.00 98.44 122 MET A C 1
ATOM 962 O O . MET A 1 122 ? 4.691 -2.907 0.750 1.00 98.44 122 MET A O 1
ATOM 966 N N . LEU A 1 123 ? 4.189 -5.094 0.851 1.00 97.88 123 LEU A N 1
ATOM 967 C CA . LEU A 1 123 ? 5.558 -5.574 0.662 1.00 97.88 123 LEU A CA 1
ATOM 968 C C . LEU A 1 123 ? 5.627 -6.441 -0.593 1.00 97.88 123 LEU A C 1
ATOM 970 O O . LEU A 1 123 ? 4.988 -7.488 -0.637 1.00 97.88 123 LEU A O 1
ATOM 974 N N . HIS A 1 124 ? 6.426 -6.032 -1.578 1.00 97.56 124 HIS A N 1
ATOM 975 C CA . HIS A 1 124 ? 6.785 -6.896 -2.703 1.00 97.56 124 HIS A CA 1
ATOM 976 C C . HIS A 1 124 ? 7.853 -7.900 -2.253 1.00 97.56 124 HIS A C 1
ATOM 978 O O . HIS A 1 124 ? 8.883 -7.515 -1.687 1.00 97.56 124 HIS A O 1
ATOM 984 N N . THR A 1 125 ? 7.579 -9.188 -2.426 1.00 96.25 125 THR A N 1
ATOM 985 C CA . THR A 1 125 ? 8.310 -10.274 -1.770 1.00 96.25 125 THR A CA 1
ATOM 986 C C . THR A 1 125 ? 9.346 -10.958 -2.638 1.00 96.25 125 THR A C 1
ATOM 988 O O . THR A 1 125 ? 10.192 -11.650 -2.071 1.00 96.25 125 THR A O 1
ATOM 991 N N . GLU A 1 126 ? 9.273 -10.800 -3.962 1.00 95.25 126 GLU A N 1
ATOM 992 C CA .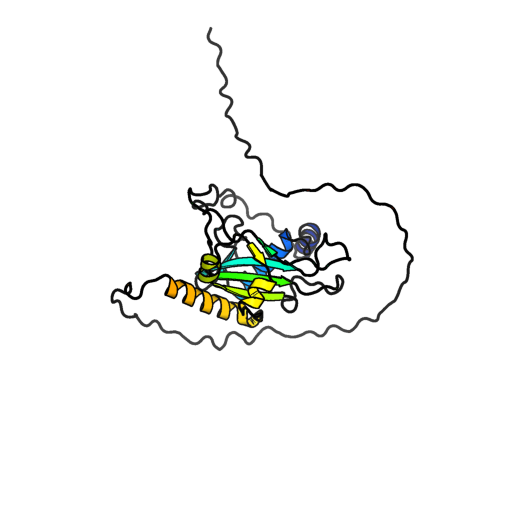 GLU A 1 126 ? 10.208 -11.441 -4.887 1.00 95.25 126 GLU A CA 1
ATOM 993 C C . GLU A 1 126 ? 11.611 -10.856 -4.717 1.00 95.25 126 GLU A C 1
ATOM 995 O O . GLU A 1 126 ? 11.804 -9.641 -4.608 1.00 95.25 126 GLU A O 1
ATOM 1000 N N . THR A 1 127 ? 12.591 -11.747 -4.676 1.00 92.25 127 THR A N 1
ATOM 1001 C CA . THR A 1 127 ? 14.006 -11.421 -4.500 1.00 92.25 127 THR A CA 1
ATOM 1002 C C . THR A 1 127 ? 14.831 -11.743 -5.736 1.00 92.25 127 THR A C 1
ATOM 1004 O O . THR A 1 127 ? 15.930 -11.211 -5.864 1.00 92.25 127 THR A O 1
ATOM 1007 N N . ASP A 1 128 ? 14.319 -12.584 -6.636 1.00 91.19 128 ASP A N 1
ATOM 1008 C CA . ASP A 1 128 ? 14.939 -12.878 -7.920 1.00 91.19 128 ASP A CA 1
ATOM 1009 C C . ASP A 1 128 ? 14.602 -11.768 -8.939 1.00 91.19 128 ASP A C 1
ATOM 1011 O O . ASP A 1 128 ? 13.434 -11.591 -9.304 1.00 91.19 128 ASP A O 1
ATOM 1015 N N . PRO A 1 129 ? 15.600 -11.004 -9.425 1.00 89.81 129 PRO A N 1
ATOM 1016 C CA . PRO A 1 129 ? 15.383 -9.969 -10.430 1.00 89.81 129 PRO A CA 1
ATOM 1017 C C . PRO A 1 129 ? 14.759 -10.472 -11.736 1.00 89.81 129 PRO A C 1
ATOM 1019 O O . PRO A 1 129 ? 14.102 -9.678 -12.408 1.00 89.81 129 PRO A O 1
ATOM 1022 N N . ASP A 1 130 ? 14.965 -11.743 -12.092 1.00 92.25 130 ASP A N 1
ATOM 1023 C CA . ASP A 1 130 ? 14.474 -12.334 -13.340 1.00 92.25 130 ASP A CA 1
ATOM 1024 C C . ASP A 1 130 ? 13.008 -12.785 -13.227 1.00 92.25 130 ASP A C 1
ATOM 1026 O O . ASP A 1 130 ? 12.310 -12.891 -14.237 1.00 92.25 130 ASP A O 1
ATOM 1030 N N . LEU A 1 131 ? 12.523 -13.010 -12.000 1.00 95.19 131 LEU A N 1
ATOM 1031 C CA . LEU A 1 131 ? 11.126 -13.352 -11.707 1.00 95.19 131 LEU A CA 1
ATOM 1032 C C . LEU A 1 131 ? 10.302 -12.146 -11.239 1.00 95.19 131 LEU A C 1
ATOM 1034 O O . LEU A 1 131 ? 9.085 -12.262 -11.091 1.00 95.19 131 LEU A O 1
ATOM 1038 N N . TYR A 1 132 ? 10.941 -10.999 -10.998 1.00 94.12 132 TYR A N 1
ATOM 1039 C CA . TYR A 1 132 ? 10.298 -9.795 -10.482 1.00 94.12 132 TYR A CA 1
ATOM 1040 C C . TYR A 1 132 ? 9.204 -9.281 -11.427 1.00 94.12 132 TYR A C 1
ATOM 1042 O O . TYR A 1 132 ? 9.484 -8.771 -12.514 1.00 94.12 132 TYR A O 1
ATOM 1050 N N . ASP A 1 133 ? 7.958 -9.325 -10.962 1.00 95.56 133 ASP A N 1
ATOM 1051 C CA . ASP A 1 133 ? 6.807 -8.740 -11.637 1.00 95.56 133 ASP A CA 1
ATOM 1052 C C . ASP A 1 133 ? 5.999 -7.902 -10.640 1.00 95.56 133 ASP A C 1
ATOM 1054 O O . ASP A 1 133 ? 5.352 -8.402 -9.718 1.00 95.56 133 ASP A O 1
ATOM 1058 N N . VAL A 1 134 ? 6.038 -6.582 -10.824 1.00 95.44 134 VAL A N 1
ATOM 1059 C CA . VAL A 1 134 ? 5.337 -5.631 -9.953 1.00 95.44 134 VAL A CA 1
ATOM 1060 C C . VAL A 1 134 ? 3.811 -5.721 -10.091 1.00 95.44 134 VAL A C 1
ATOM 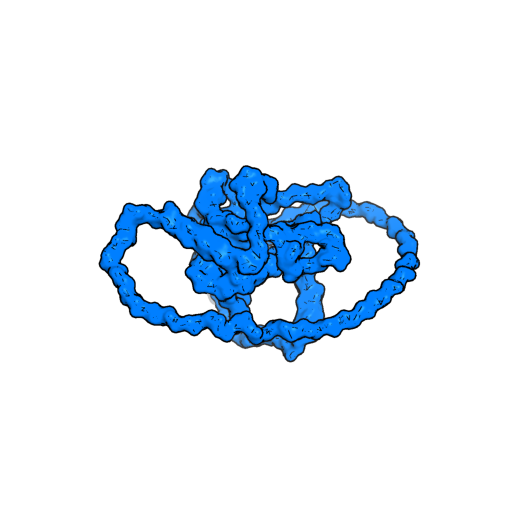1062 O O . VAL A 1 134 ? 3.101 -5.315 -9.175 1.00 95.44 134 VAL A O 1
ATOM 1065 N N . PHE A 1 135 ? 3.293 -6.263 -11.199 1.00 96.81 135 PHE A N 1
ATOM 1066 C CA . PHE A 1 135 ? 1.858 -6.461 -11.419 1.00 96.81 135 PHE A CA 1
ATOM 1067 C C . PHE A 1 135 ? 1.379 -7.846 -10.964 1.00 96.81 135 PHE A C 1
ATOM 1069 O O . PHE A 1 135 ? 0.173 -8.065 -10.829 1.00 96.81 135 PHE A O 1
ATOM 1076 N N . ASN A 1 136 ? 2.296 -8.775 -10.672 1.00 97.69 136 ASN A N 1
ATOM 1077 C CA . ASN A 1 136 ? 1.947 -10.076 -10.122 1.00 97.69 136 ASN A CA 1
ATOM 1078 C C . ASN A 1 136 ? 1.518 -9.940 -8.657 1.00 97.69 136 ASN A C 1
ATOM 1080 O O . ASN A 1 136 ? 2.333 -9.854 -7.740 1.00 97.69 136 ASN A O 1
ATOM 1084 N N . THR A 1 137 ? 0.209 -9.974 -8.430 1.00 97.94 137 THR A N 1
ATOM 1085 C CA . THR A 1 137 ? -0.394 -9.837 -7.096 1.00 97.94 137 THR A CA 1
ATOM 1086 C C . THR A 1 137 ? 0.013 -10.934 -6.111 1.00 97.94 137 THR A C 1
ATOM 1088 O O . THR A 1 137 ? -0.050 -10.702 -4.908 1.00 97.94 137 THR A O 1
ATOM 1091 N N . ALA A 1 138 ? 0.487 -12.094 -6.582 1.00 97.69 138 ALA A N 1
ATOM 1092 C CA . ALA A 1 138 ? 1.014 -13.151 -5.718 1.00 97.69 138 ALA A CA 1
ATOM 1093 C C . ALA A 1 138 ? 2.406 -12.827 -5.142 1.00 97.69 138 ALA A C 1
ATOM 1095 O O . ALA A 1 138 ? 2.819 -13.449 -4.168 1.00 97.69 138 ALA A O 1
ATOM 1096 N N . GLN A 1 139 ? 3.121 -11.852 -5.716 1.00 97.81 139 GLN A N 1
ATOM 1097 C CA . GLN A 1 139 ? 4.391 -11.343 -5.185 1.00 97.81 139 GLN A CA 1
ATOM 1098 C C . GLN A 1 139 ? 4.193 -10.193 -4.186 1.00 97.81 139 GLN A C 1
ATOM 1100 O O . GLN A 1 139 ? 5.166 -9.563 -3.781 1.00 97.81 139 GLN A O 1
ATOM 1105 N N . TRP A 1 140 ? 2.954 -9.892 -3.789 1.00 98.44 140 TRP A N 1
ATOM 1106 C CA . TRP A 1 140 ? 2.637 -8.832 -2.838 1.00 98.44 140 TRP A CA 1
ATOM 1107 C C . TRP A 1 140 ? 2.010 -9.386 -1.562 1.00 98.44 140 TRP A C 1
ATOM 1109 O O . TRP A 1 140 ? 1.058 -10.161 -1.593 1.00 98.44 140 TRP A O 1
ATOM 1119 N N . GLU A 1 141 ? 2.489 -8.903 -0.419 1.00 98.31 141 GLU A N 1
ATOM 1120 C CA . GLU A 1 141 ? 1.791 -9.034 0.855 1.00 98.31 141 GLU A CA 1
ATO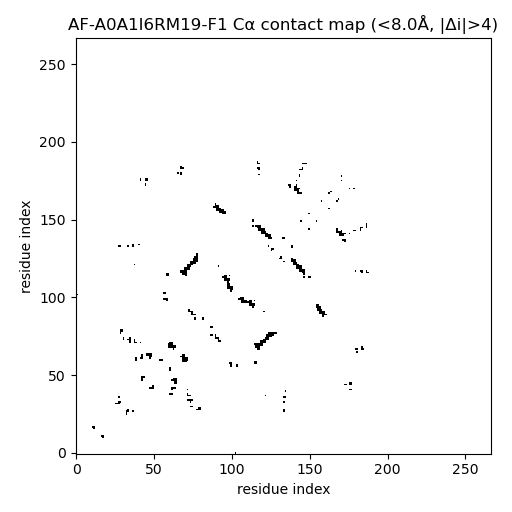M 1121 C C . GLU A 1 141 ? 1.050 -7.733 1.178 1.00 98.31 141 GLU A C 1
ATOM 1123 O O . GLU A 1 141 ? 1.684 -6.684 1.300 1.00 98.31 141 GLU A O 1
ATOM 1128 N N . PHE A 1 142 ? -0.265 -7.806 1.392 1.00 98.69 142 PHE A N 1
ATOM 1129 C CA . PHE A 1 142 ? -1.109 -6.658 1.738 1.00 98.69 142 PHE A CA 1
ATOM 1130 C C . PHE A 1 142 ? -1.501 -6.712 3.215 1.00 98.69 142 PHE A C 1
ATOM 1132 O O . PHE A 1 142 ? -2.029 -7.719 3.671 1.00 98.69 142 PHE A O 1
ATOM 1139 N N . ARG A 1 143 ? -1.284 -5.644 3.982 1.00 98.75 143 ARG A N 1
ATOM 1140 C CA . ARG A 1 143 ? -1.747 -5.533 5.376 1.00 98.75 143 ARG A CA 1
ATOM 1141 C C . ARG A 1 143 ? -2.626 -4.309 5.534 1.00 98.75 143 ARG A C 1
ATOM 1143 O O . ARG A 1 143 ? -2.168 -3.192 5.317 1.00 98.75 143 ARG A O 1
ATOM 1150 N N . VAL A 1 144 ? -3.872 -4.538 5.932 1.00 98.75 144 VAL A N 1
ATOM 1151 C CA . VAL A 1 144 ? -4.894 -3.498 6.080 1.00 98.75 144 VAL A CA 1
ATOM 1152 C C . VAL A 1 144 ? -4.963 -3.067 7.542 1.00 98.75 144 VAL A C 1
ATOM 1154 O O . VAL A 1 144 ? -5.231 -3.889 8.417 1.00 98.75 144 VAL A O 1
ATOM 1157 N N . VAL A 1 145 ? -4.708 -1.787 7.810 1.00 98.62 145 VAL A N 1
ATOM 1158 C CA . VAL A 1 145 ? -4.602 -1.227 9.164 1.00 98.62 145 VAL A CA 1
ATOM 1159 C C . VAL A 1 145 ? -5.539 -0.022 9.307 1.00 98.62 145 VAL A C 1
ATOM 1161 O O . VAL A 1 145 ? -5.456 0.901 8.496 1.00 98.62 145 VAL A O 1
ATOM 1164 N N . PRO A 1 146 ? -6.414 0.021 10.328 1.00 98.25 146 PRO A N 1
ATOM 1165 C CA . PRO A 1 146 ? -7.262 1.182 10.583 1.00 98.25 146 PRO A CA 1
ATOM 1166 C C . PRO A 1 146 ? -6.449 2.367 11.120 1.00 98.25 146 PRO A C 1
ATOM 1168 O O . PRO A 1 146 ? -5.529 2.198 11.931 1.00 98.25 146 PRO A O 1
ATOM 1171 N N . ARG A 1 147 ? -6.834 3.591 10.739 1.00 97.38 147 ARG A N 1
ATOM 1172 C CA . ARG A 1 147 ? -6.220 4.835 11.228 1.00 97.38 147 ARG A CA 1
ATOM 1173 C C . ARG A 1 147 ? -6.127 4.900 12.751 1.00 97.38 147 ARG A C 1
ATOM 1175 O O . ARG A 1 147 ? -5.117 5.376 13.267 1.00 97.38 147 ARG A O 1
ATOM 1182 N N . ALA A 1 148 ? -7.150 4.447 13.476 1.00 96.94 148 ALA A N 1
ATOM 1183 C CA . ALA A 1 148 ? -7.192 4.502 14.939 1.00 96.94 148 ALA A CA 1
ATOM 1184 C C . ALA A 1 148 ? -5.970 3.825 15.584 1.00 96.94 148 ALA A C 1
ATOM 1186 O O . ALA A 1 148 ? -5.426 4.325 16.569 1.00 96.94 148 ALA A O 1
ATOM 1187 N N . VAL A 1 149 ? -5.485 2.736 14.983 1.00 97.25 149 VAL A N 1
ATOM 1188 C CA . VAL A 1 149 ? -4.307 2.008 15.465 1.00 97.25 149 VAL A CA 1
ATOM 1189 C C . VAL A 1 149 ? -3.023 2.792 15.210 1.00 97.25 149 VAL A C 1
ATOM 1191 O O . VAL A 1 149 ? -2.164 2.862 16.081 1.00 97.25 149 VAL A O 1
ATOM 1194 N N . LEU A 1 150 ? -2.879 3.435 14.052 1.00 97.06 150 LEU A N 1
ATOM 1195 C CA . LEU A 1 150 ? -1.701 4.270 13.797 1.00 97.06 150 LEU A CA 1
ATOM 1196 C C . LEU A 1 150 ? -1.707 5.543 14.658 1.00 97.06 150 LEU A C 1
ATOM 1198 O O . LEU A 1 150 ? -0.659 5.957 15.158 1.00 97.06 150 LEU A O 1
ATOM 1202 N N . ARG A 1 151 ? -2.890 6.118 14.908 1.00 95.88 151 ARG A N 1
ATOM 1203 C CA . ARG A 1 151 ? -3.069 7.248 15.830 1.00 95.88 151 ARG A CA 1
ATOM 1204 C C . ARG A 1 151 ? -2.636 6.912 17.251 1.00 95.88 151 ARG A C 1
ATOM 1206 O O . ARG A 1 151 ? -1.986 7.749 17.868 1.00 95.88 151 ARG A O 1
ATOM 1213 N N . SER A 1 152 ? -2.960 5.721 17.758 1.00 95.75 152 SER A N 1
ATOM 1214 C CA . SER A 1 152 ? -2.566 5.322 19.116 1.00 95.75 152 SER A CA 1
ATOM 1215 C C . SER A 1 152 ? -1.056 5.117 19.260 1.00 95.75 152 SER A C 1
ATOM 1217 O O . SER A 1 152 ? -0.508 5.373 20.328 1.00 95.75 152 SER A O 1
ATOM 1219 N N . LEU A 1 153 ? -0.365 4.727 18.181 1.00 96.00 153 LEU A N 1
ATOM 1220 C CA . LEU A 1 153 ? 1.101 4.681 18.143 1.00 96.00 153 LEU A CA 1
ATOM 1221 C C . LEU A 1 153 ? 1.728 6.078 18.030 1.00 96.00 153 LEU A C 1
ATOM 1223 O O . LEU A 1 153 ? 2.818 6.302 18.548 1.00 96.00 153 LEU A O 1
ATOM 1227 N N . ASN A 1 154 ? 1.057 7.006 17.338 1.00 94.75 154 ASN A N 1
ATOM 1228 C CA . ASN A 1 154 ? 1.484 8.393 17.132 1.00 94.75 154 ASN A CA 1
ATOM 1229 C C . ASN A 1 154 ? 2.888 8.542 16.498 1.00 94.75 154 ASN A C 1
ATOM 1231 O O . ASN A 1 154 ? 3.621 9.490 16.783 1.00 94.75 154 ASN A O 1
ATOM 1235 N N . GLN A 1 155 ? 3.265 7.622 15.606 1.00 95.69 155 GLN A N 1
ATOM 1236 C CA . GLN A 1 155 ? 4.554 7.634 14.903 1.00 95.69 155 GLN A CA 1
ATOM 1237 C C . GLN A 1 155 ? 4.399 8.120 13.454 1.00 95.69 155 GLN A C 1
ATOM 1239 O O . GLN A 1 155 ? 3.385 7.872 12.807 1.00 95.69 155 GLN A O 1
ATOM 1244 N N . SER A 1 156 ? 5.417 8.797 12.917 1.00 95.50 156 SER A N 1
ATOM 1245 C CA . SER A 1 156 ? 5.475 9.206 11.500 1.00 95.50 156 SER A CA 1
ATOM 1246 C C . SER A 1 156 ? 5.962 8.091 10.565 1.00 95.50 156 SER A C 1
ATOM 1248 O O . SER A 1 156 ? 5.920 8.243 9.342 1.00 95.50 156 SER A O 1
ATOM 1250 N N . SER A 1 157 ? 6.423 6.975 11.133 1.00 97.81 157 SER A N 1
ATOM 1251 C CA . SER A 1 157 ? 6.859 5.781 10.418 1.00 97.81 157 SER A CA 1
ATOM 1252 C C . SER A 1 157 ? 6.548 4.513 11.211 1.00 97.81 157 SER A C 1
ATOM 1254 O O . SER A 1 157 ? 6.355 4.564 12.425 1.00 97.81 157 SER A O 1
ATOM 1256 N N . ILE A 1 158 ? 6.505 3.370 10.527 1.00 98.19 158 ILE A N 1
ATOM 1257 C CA . ILE A 1 158 ? 6.320 2.055 11.143 1.00 98.19 158 ILE A CA 1
ATOM 1258 C C . ILE A 1 158 ? 7.143 0.997 10.409 1.00 98.19 158 ILE A C 1
ATOM 1260 O O . ILE A 1 158 ? 7.228 0.981 9.181 1.00 98.19 158 ILE A O 1
ATOM 1264 N N . ARG A 1 159 ? 7.768 0.092 11.165 1.00 98.12 159 ARG A N 1
ATOM 1265 C CA . ARG A 1 159 ? 8.506 -1.044 10.598 1.00 98.12 159 ARG A CA 1
ATOM 1266 C C . ARG A 1 159 ? 7.551 -2.159 10.194 1.00 98.12 159 ARG A C 1
ATOM 1268 O O . ARG A 1 159 ? 6.586 -2.439 10.902 1.00 98.12 159 ARG A O 1
ATOM 1275 N N . TYR A 1 160 ? 7.890 -2.876 9.129 1.00 97.94 160 TYR A N 1
ATOM 1276 C CA . TYR A 1 160 ? 7.174 -4.087 8.727 1.00 97.94 160 TYR A CA 1
ATOM 1277 C C . TYR A 1 160 ? 7.062 -5.104 9.875 1.00 97.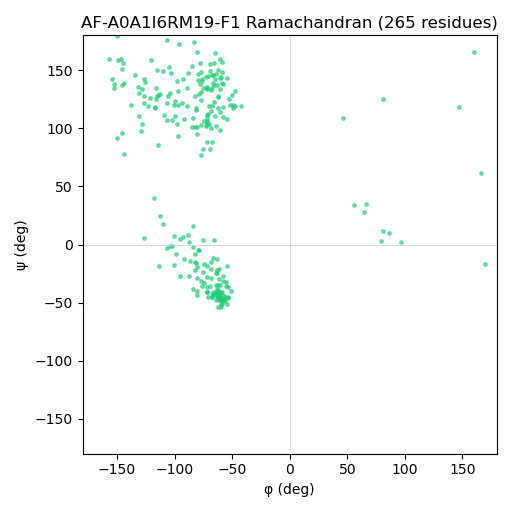94 160 TYR A C 1
ATOM 1279 O O . TYR A 1 160 ? 5.977 -5.603 10.166 1.00 97.94 160 TYR A O 1
ATOM 1287 N N . SER A 1 161 ? 8.159 -5.349 10.598 1.00 97.19 161 SER A N 1
ATOM 1288 C CA . SER A 1 161 ? 8.167 -6.264 11.747 1.00 97.19 161 SER A CA 1
ATOM 1289 C C . SER A 1 161 ? 7.224 -5.824 12.869 1.00 97.19 161 SER A C 1
ATOM 1291 O O . SER A 1 161 ? 6.656 -6.670 13.559 1.00 97.19 161 SER A O 1
ATOM 1293 N N . ARG A 1 162 ? 6.995 -4.512 13.030 1.00 98.12 162 ARG A N 1
ATOM 1294 C CA . ARG A 1 162 ? 6.041 -3.991 14.012 1.00 98.12 162 ARG A CA 1
ATOM 1295 C C . ARG A 1 162 ? 4.608 -4.357 13.634 1.00 98.12 162 ARG A C 1
ATOM 1297 O O . ARG A 1 162 ? 3.892 -4.852 14.499 1.00 98.12 162 ARG A O 1
ATOM 1304 N N . LEU A 1 163 ? 4.222 -4.199 12.365 1.00 98.25 163 LEU A N 1
ATOM 1305 C CA . LEU A 1 163 ? 2.906 -4.621 11.864 1.00 98.25 163 LEU A CA 1
ATOM 1306 C C . LEU A 1 163 ? 2.663 -6.114 12.119 1.00 98.25 163 LEU A C 1
ATOM 1308 O O . LEU A 1 163 ? 1.610 -6.487 12.630 1.00 98.25 163 LEU A O 1
ATOM 1312 N N . VAL A 1 164 ? 3.671 -6.951 11.847 1.00 98.00 164 VAL A N 1
ATOM 1313 C CA . VAL A 1 164 ? 3.615 -8.394 12.127 1.00 98.00 164 VAL A CA 1
ATOM 1314 C C . VAL A 1 164 ? 3.435 -8.662 13.624 1.00 98.00 164 VAL A C 1
ATOM 1316 O O . VAL A 1 164 ? 2.543 -9.414 14.000 1.00 98.00 164 VAL A O 1
ATOM 1319 N N . SER A 1 165 ? 4.214 -8.007 14.494 1.00 98.19 165 SER A N 1
ATOM 1320 C CA . SER A 1 165 ? 4.100 -8.190 15.953 1.00 98.19 165 SER A CA 1
ATOM 1321 C C . SER A 1 165 ? 2.750 -7.754 16.532 1.00 98.19 165 SER A C 1
ATOM 1323 O O . SER A 1 165 ? 2.372 -8.192 17.611 1.00 98.19 165 SER A O 1
ATOM 1325 N N . MET A 1 166 ? 2.032 -6.877 15.826 1.00 98.00 166 MET A N 1
ATOM 1326 C CA . MET A 1 166 ? 0.692 -6.420 16.197 1.00 98.00 166 MET A CA 1
ATOM 1327 C C . MET A 1 166 ? -0.418 -7.338 15.661 1.00 98.00 166 MET A C 1
ATOM 1329 O O . MET A 1 166 ? -1.589 -7.034 15.857 1.00 98.00 166 MET A O 1
ATOM 1333 N N . GLY A 1 167 ? -0.070 -8.438 14.983 1.00 98.06 167 GLY A N 1
ATOM 1334 C CA . GLY A 1 167 ? -1.029 -9.421 14.475 1.00 98.06 167 GLY A CA 1
ATOM 1335 C C . GLY A 1 167 ? -1.610 -9.110 13.094 1.00 98.06 167 GLY A C 1
ATOM 1336 O O . GLY A 1 167 ? -2.535 -9.796 12.670 1.00 98.06 167 GLY A O 1
ATOM 1337 N N . TYR A 1 168 ? -1.084 -8.119 12.364 1.00 98.25 168 TYR A N 1
ATOM 1338 C CA . TYR A 1 168 ? -1.535 -7.850 10.996 1.00 98.25 168 TYR A CA 1
ATOM 1339 C C . TYR A 1 168 ? -0.933 -8.866 10.023 1.00 98.25 168 TYR A C 1
ATOM 1341 O O . TYR A 1 168 ? 0.241 -8.778 9.638 1.00 98.25 168 TYR A O 1
ATOM 1349 N N . THR A 1 169 ? -1.751 -9.836 9.626 1.00 97.50 169 THR A N 1
ATOM 1350 C CA . THR A 1 169 ? -1.405 -10.874 8.653 1.00 97.50 169 THR A CA 1
ATOM 1351 C C . THR A 1 169 ? -1.630 -10.395 7.214 1.00 97.50 169 THR A C 1
ATOM 1353 O O . THR A 1 169 ? -2.451 -9.503 6.986 1.00 97.50 169 THR A O 1
ATOM 1356 N N . PRO A 1 170 ? -0.898 -10.951 6.227 1.00 97.94 170 PRO A N 1
ATOM 1357 C CA . PRO A 1 170 ? -1.170 -10.692 4.819 1.00 97.94 170 PRO A CA 1
ATOM 1358 C C . PRO A 1 170 ? -2.600 -11.073 4.425 1.00 97.94 170 PRO A C 1
ATOM 1360 O O . PRO A 1 170 ? -3.093 -12.137 4.798 1.00 97.94 170 PRO A O 1
ATOM 1363 N N . VAL A 1 171 ? -3.226 -10.215 3.630 1.00 97.94 171 VAL A N 1
ATOM 1364 C CA . VAL A 1 171 ? -4.530 -10.412 2.999 1.00 97.94 171 VAL A CA 1
ATOM 1365 C C . VAL A 1 171 ? -4.291 -10.746 1.525 1.00 97.94 171 VAL A C 1
ATOM 1367 O O . VAL A 1 171 ? -3.541 -10.018 0.867 1.00 97.94 171 VAL A O 1
ATOM 1370 N N . PRO A 1 172 ? -4.894 -11.812 0.973 1.00 96.69 172 PRO A N 1
ATOM 1371 C CA . PRO A 1 172 ? -4.836 -12.077 -0.460 1.00 96.69 172 PRO A CA 1
ATOM 1372 C C . PRO A 1 172 ? -5.437 -10.919 -1.263 1.00 96.69 172 PRO A C 1
ATOM 1374 O O . PRO A 1 172 ? -6.458 -10.356 -0.874 1.00 96.69 172 PRO A O 1
ATOM 1377 N N . HIS A 1 173 ? -4.872 -10.606 -2.431 1.00 97.69 173 HIS A N 1
ATOM 1378 C CA . HIS A 1 173 ? -5.389 -9.530 -3.289 1.00 97.69 173 HIS A CA 1
ATOM 1379 C C . HIS A 1 173 ? -6.891 -9.682 -3.605 1.00 97.69 173 HIS A C 1
ATOM 1381 O O . HIS A 1 173 ? -7.626 -8.699 -3.620 1.00 97.69 173 HIS A O 1
ATOM 1387 N N . ALA A 1 174 ? -7.370 -10.918 -3.788 1.00 97.06 174 ALA A N 1
ATOM 1388 C CA . ALA A 1 174 ? -8.782 -11.215 -4.042 1.00 97.06 174 ALA A CA 1
ATOM 1389 C C . ALA A 1 174 ? -9.727 -10.825 -2.884 1.00 97.06 174 ALA A C 1
ATOM 1391 O O . ALA A 1 174 ? -10.908 -10.583 -3.113 1.00 97.06 174 ALA A O 1
ATOM 1392 N N . GLU A 1 175 ? -9.220 -10.742 -1.652 1.00 98.12 175 GLU A N 1
ATOM 1393 C CA . GLU A 1 175 ? -9.985 -10.393 -0.445 1.00 98.12 175 GLU A CA 1
ATOM 1394 C C . GLU A 1 175 ? -9.753 -8.939 -0.000 1.00 98.12 175 GLU A C 1
ATOM 1396 O O . GLU A 1 175 ? -10.333 -8.475 0.990 1.00 98.12 175 GLU A O 1
ATOM 1401 N N . LEU A 1 176 ? -8.902 -8.204 -0.726 1.00 98.44 176 LEU A N 1
ATOM 1402 C CA . LEU A 1 176 ? -8.425 -6.884 -0.334 1.00 98.44 176 LEU A CA 1
ATOM 1403 C C . LEU A 1 176 ? -9.567 -5.869 -0.229 1.00 98.44 176 LEU A C 1
ATOM 1405 O O . LEU A 1 176 ? -9.662 -5.181 0.785 1.00 98.44 176 LEU A O 1
ATOM 1409 N N . SER A 1 177 ? -10.469 -5.824 -1.217 1.00 98.44 177 SER A N 1
ATOM 1410 C CA . SER A 1 177 ? -11.612 -4.897 -1.206 1.00 98.44 177 SER A CA 1
ATOM 1411 C C . SER A 1 177 ? -12.512 -5.114 0.004 1.00 98.44 177 SER A C 1
ATOM 1413 O O . SER A 1 177 ? -12.741 -4.191 0.778 1.00 98.44 177 SER A O 1
ATOM 1415 N N . ALA A 1 178 ? -12.967 -6.354 0.211 1.00 98.44 178 ALA A N 1
ATOM 1416 C CA . ALA A 1 178 ? -13.857 -6.691 1.318 1.00 98.44 178 ALA A CA 1
ATOM 1417 C C . ALA A 1 178 ? -13.206 -6.402 2.681 1.00 98.44 178 ALA A C 1
ATOM 1419 O O . ALA A 1 178 ? -13.874 -5.973 3.623 1.00 98.44 178 ALA A O 1
ATOM 1420 N N . THR A 1 179 ? -11.890 -6.607 2.788 1.00 98.69 179 THR A N 1
ATOM 1421 C CA . THR A 1 179 ? -11.145 -6.305 4.011 1.00 98.69 179 THR A CA 1
ATOM 1422 C C . THR A 1 179 ? -11.018 -4.803 4.251 1.00 98.69 179 THR A C 1
ATOM 1424 O O . THR A 1 179 ? -11.249 -4.367 5.379 1.00 98.69 179 THR A O 1
ATOM 1427 N N . ILE A 1 180 ? -10.690 -4.011 3.224 1.00 98.69 180 ILE A N 1
ATOM 1428 C CA . ILE A 1 180 ? -10.628 -2.545 3.316 1.00 98.69 180 ILE A CA 1
ATOM 1429 C C . ILE A 1 180 ? -11.988 -1.981 3.717 1.00 98.69 180 ILE A C 1
ATOM 1431 O O . ILE A 1 180 ? -12.050 -1.198 4.662 1.00 98.69 180 ILE A O 1
ATOM 1435 N N . ASP A 1 181 ? -13.068 -2.424 3.072 1.00 98.25 181 ASP A N 1
ATOM 1436 C CA . ASP A 1 181 ? -14.422 -1.972 3.389 1.00 98.25 181 ASP A CA 1
ATOM 1437 C C . ASP A 1 181 ? -14.775 -2.284 4.842 1.00 98.25 181 ASP A C 1
ATOM 1439 O O . ASP A 1 181 ? -15.149 -1.392 5.602 1.00 98.25 181 ASP A O 1
ATOM 1443 N N . ARG A 1 182 ? -14.586 -3.536 5.275 1.00 98.31 182 ARG A N 1
ATOM 1444 C CA . ARG A 1 182 ? -14.868 -3.949 6.655 1.00 98.31 182 ARG A CA 1
ATOM 1445 C C . ARG A 1 182 ? -14.087 -3.119 7.675 1.00 98.31 182 ARG A C 1
ATOM 1447 O O . ARG A 1 182 ? -14.677 -2.651 8.647 1.00 98.31 182 ARG A O 1
ATOM 1454 N N . VAL A 1 183 ? -12.781 -2.944 7.470 1.00 98.38 183 VAL A N 1
ATOM 1455 C CA . VAL A 1 183 ? -11.922 -2.161 8.375 1.00 98.38 183 VAL A CA 1
ATOM 1456 C C . VAL A 1 183 ? -12.314 -0.681 8.354 1.00 98.38 183 VAL A C 1
ATOM 1458 O O . VAL A 1 183 ? -12.384 -0.059 9.411 1.00 98.38 183 VAL A O 1
ATOM 1461 N N . GLY A 1 184 ? -12.624 -0.127 7.182 1.00 97.81 184 GLY A N 1
ATOM 1462 C CA . GLY A 1 184 ? -13.068 1.256 7.021 1.00 97.81 184 GLY A CA 1
ATOM 1463 C C . GLY A 1 184 ? -14.406 1.533 7.708 1.00 97.81 184 GLY A C 1
ATOM 1464 O O . GLY A 1 184 ? -14.537 2.517 8.434 1.00 97.81 184 GLY A O 1
ATOM 1465 N N . TYR A 1 185 ? -15.385 0.636 7.574 1.00 96.62 185 TYR A N 1
ATOM 1466 C CA . TYR A 1 185 ? -16.650 0.747 8.302 1.00 96.62 185 TYR A CA 1
ATOM 1467 C C . TYR A 1 185 ? -16.440 0.684 9.819 1.00 96.62 185 TYR A C 1
ATOM 1469 O O . TYR A 1 185 ? -16.991 1.513 10.542 1.00 96.62 185 TYR A O 1
ATOM 1477 N N . GLN A 1 186 ? -15.603 -0.240 10.304 1.00 95.81 186 GLN A N 1
ATOM 1478 C CA . GLN A 1 186 ? -15.262 -0.337 11.727 1.00 95.81 186 GLN A CA 1
ATOM 1479 C C . GLN A 1 186 ? -14.577 0.943 12.241 1.00 95.81 186 GLN A C 1
ATOM 1481 O O . GLN A 1 186 ? -14.960 1.456 13.295 1.00 95.81 186 GLN A O 1
ATOM 1486 N N . GLN A 1 187 ? -13.633 1.502 11.474 1.00 93.94 187 GLN A N 1
ATOM 1487 C CA . GLN A 1 187 ? -12.969 2.777 11.772 1.00 93.94 187 GLN A CA 1
ATOM 1488 C C . GLN A 1 187 ? -13.993 3.901 11.974 1.00 93.94 187 GLN A C 1
ATOM 1490 O O . GLN A 1 187 ? -13.965 4.552 13.018 1.00 93.94 187 GLN A O 1
ATOM 1495 N N . ARG A 1 188 ? -14.929 4.085 11.032 1.00 93.50 188 ARG A N 1
ATOM 1496 C CA . ARG A 1 188 ? -15.988 5.107 11.136 1.00 93.50 188 ARG A CA 1
ATOM 1497 C C . ARG A 1 188 ? -16.835 4.923 12.388 1.00 93.50 188 ARG A C 1
ATOM 1499 O O . ARG A 1 188 ? -17.016 5.859 13.157 1.00 93.50 188 ARG A O 1
ATOM 1506 N N . THR A 1 189 ? -17.289 3.695 12.643 1.00 89.94 189 THR A N 1
ATOM 1507 C CA . THR A 1 189 ? -18.128 3.408 13.818 1.00 89.94 189 THR A CA 1
ATOM 1508 C C . THR A 1 189 ? -17.421 3.635 15.151 1.00 89.94 189 THR A C 1
ATOM 1510 O O . THR A 1 189 ? -18.092 3.857 16.149 1.00 89.94 189 THR A O 1
ATOM 1513 N N . SER A 1 190 ? -16.086 3.567 15.184 1.00 84.31 190 SER A N 1
ATOM 1514 C CA . SER A 1 190 ? -15.307 3.850 16.395 1.00 84.31 190 SER A CA 1
ATOM 1515 C C . SER A 1 190 ? -15.092 5.346 16.648 1.00 84.31 190 SER A C 1
ATOM 1517 O O . SER A 1 190 ? -14.765 5.731 17.768 1.00 84.31 190 SER A O 1
ATOM 1519 N N . GLU A 1 191 ? -15.258 6.182 15.620 1.00 80.06 191 GLU A N 1
ATOM 1520 C CA . GLU A 1 191 ? -15.118 7.639 15.709 1.00 80.06 191 GLU A CA 1
ATOM 1521 C C . GLU A 1 191 ? -16.467 8.342 15.935 1.00 80.06 191 GLU A C 1
ATOM 1523 O O . GLU A 1 191 ? -16.493 9.392 16.575 1.00 80.06 191 GLU A O 1
ATOM 1528 N N . ASP A 1 192 ? -17.578 7.746 15.490 1.00 64.75 192 ASP A N 1
ATOM 1529 C CA . ASP A 1 192 ? -18.931 8.213 15.805 1.00 64.75 192 ASP A CA 1
ATOM 1530 C C . ASP A 1 192 ? -19.369 7.721 17.202 1.00 64.75 192 ASP A C 1
ATOM 1532 O O . ASP A 1 192 ? -19.511 6.512 17.412 1.00 64.75 192 ASP A O 1
ATOM 1536 N N . PRO A 1 193 ? -19.638 8.607 18.182 1.00 52.84 193 PRO A N 1
ATOM 1537 C CA . PRO A 1 193 ? -20.116 8.174 19.489 1.00 52.84 193 PRO A CA 1
ATOM 1538 C C . PRO A 1 193 ? -21.501 7.502 19.380 1.00 52.84 193 PRO A C 1
ATOM 1540 O O . PRO A 1 193 ? -22.335 7.919 18.563 1.00 52.84 193 PRO A O 1
ATOM 1543 N N . PRO A 1 194 ? -21.800 6.491 20.222 1.00 45.56 194 PRO A N 1
ATOM 1544 C CA . PRO A 1 194 ? -23.104 5.835 20.252 1.00 45.56 194 PRO A CA 1
ATOM 1545 C C . PRO A 1 194 ? -24.170 6.822 20.760 1.00 45.56 194 PRO A C 1
ATOM 1547 O O . PRO A 1 194 ? -24.418 6.939 21.953 1.00 45.56 194 PRO A O 1
ATOM 1550 N N . GLY A 1 195 ? -24.767 7.580 19.838 1.00 49.62 195 GLY A N 1
ATOM 1551 C CA . GLY A 1 195 ? -25.789 8.591 20.132 1.00 49.62 195 GLY A CA 1
ATOM 1552 C C . GLY A 1 195 ? -26.150 9.514 18.962 1.00 49.62 195 GLY A C 1
ATOM 1553 O O . GLY A 1 195 ? -27.215 10.119 18.978 1.00 49.62 195 GLY A O 1
ATOM 1554 N N . ALA A 1 196 ? -25.328 9.592 17.908 1.00 51.06 196 ALA A N 1
ATOM 1555 C CA . ALA A 1 196 ? -25.546 10.513 16.783 1.00 51.06 196 ALA A CA 1
ATOM 1556 C C . ALA A 1 196 ? -26.516 10.011 15.686 1.00 51.06 196 ALA A C 1
ATOM 1558 O O . ALA A 1 196 ? -26.541 10.561 14.587 1.00 51.06 196 ALA A O 1
ATOM 1559 N N . ARG A 1 197 ? -27.333 8.980 15.947 1.00 49.59 197 ARG A N 1
ATOM 1560 C CA . ARG A 1 197 ? -28.412 8.582 15.025 1.00 49.59 197 ARG A CA 1
ATOM 1561 C C . ARG A 1 197 ? -29.732 9.189 15.485 1.00 49.59 197 ARG A C 1
ATOM 1563 O O . ARG A 1 197 ? -30.441 8.599 16.295 1.00 49.59 197 ARG A O 1
ATOM 1570 N N . SER A 1 198 ? -30.063 10.361 14.944 1.00 43.16 198 SER A N 1
ATOM 1571 C CA . SER A 1 198 ? -31.445 10.831 14.912 1.00 43.16 198 SER A CA 1
ATOM 1572 C C . SER A 1 198 ? -32.282 9.873 14.061 1.00 43.16 198 SER A C 1
ATOM 1574 O O . SER A 1 198 ? -31.860 9.363 13.022 1.00 43.16 198 SER A O 1
ATOM 1576 N N . SER A 1 199 ? -33.469 9.577 14.570 1.00 40.72 199 SER A N 1
ATOM 1577 C CA . SER A 1 199 ? -34.482 8.704 13.997 1.00 40.72 199 SER A CA 1
ATOM 1578 C C . SER A 1 199 ? -34.855 9.101 12.564 1.00 40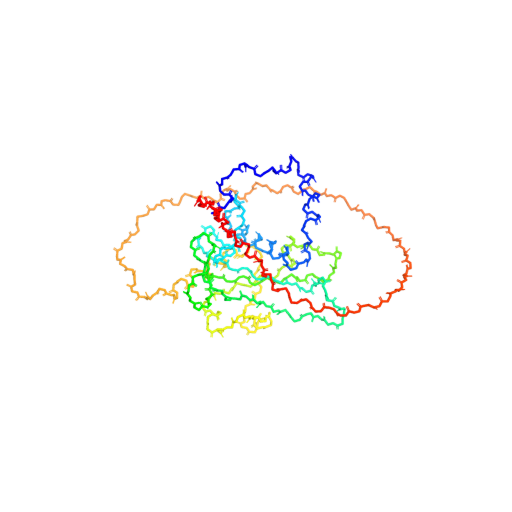.72 199 SER A C 1
ATOM 1580 O O . SER A 1 199 ? -35.573 10.075 12.347 1.00 40.72 199 SER A O 1
ATOM 1582 N N . GLY A 1 200 ? -34.420 8.297 11.598 1.00 35.47 200 GLY A N 1
ATOM 1583 C CA . GLY A 1 200 ? -34.913 8.295 10.225 1.00 35.47 200 GLY A CA 1
ATOM 1584 C C . GLY A 1 200 ? -34.786 6.883 9.669 1.00 35.47 200 GLY A C 1
ATOM 1585 O O . GLY A 1 200 ? -33.720 6.494 9.202 1.00 35.47 200 GLY A O 1
ATOM 1586 N N . GLY A 1 201 ? -35.846 6.082 9.814 1.00 32.72 201 GLY A N 1
ATOM 1587 C CA . GLY A 1 201 ? -35.896 4.699 9.327 1.00 32.72 201 GLY A CA 1
ATOM 1588 C C . GLY A 1 201 ? -35.718 4.597 7.803 1.00 32.72 201 GLY A C 1
ATOM 1589 O O . GLY A 1 201 ? -35.913 5.584 7.089 1.00 32.72 201 GLY A O 1
ATOM 1590 N N . PRO A 1 202 ? -35.334 3.420 7.278 1.00 41.00 202 PRO A N 1
ATOM 1591 C CA . PRO A 1 202 ? -34.885 3.294 5.902 1.00 41.00 202 PRO A CA 1
ATOM 1592 C C . PRO A 1 202 ? -36.071 3.264 4.934 1.00 41.00 202 PRO A C 1
ATOM 1594 O O . PRO A 1 202 ? -36.975 2.439 5.062 1.00 41.00 202 PRO A O 1
ATOM 1597 N N . ALA A 1 203 ? -36.025 4.102 3.899 1.00 33.03 203 ALA A N 1
ATOM 1598 C CA . ALA A 1 203 ? -36.769 3.830 2.678 1.00 33.03 203 ALA A CA 1
ATOM 1599 C C . ALA A 1 203 ? -36.068 2.670 1.958 1.00 33.03 203 ALA A C 1
ATOM 1601 O O . ALA A 1 203 ? -35.003 2.844 1.362 1.00 33.03 203 ALA A O 1
ATOM 1602 N N . ALA A 1 204 ? -36.652 1.476 2.060 1.00 33.84 204 ALA A N 1
ATOM 1603 C CA . ALA A 1 204 ? -36.247 0.306 1.299 1.00 33.84 204 ALA A CA 1
ATOM 1604 C C . ALA A 1 204 ? -36.182 0.655 -0.197 1.00 33.84 204 ALA A C 1
ATOM 1606 O O . ALA A 1 204 ? -37.177 1.059 -0.798 1.00 33.84 204 ALA A O 1
ATOM 1607 N N . ARG A 1 205 ? -35.005 0.500 -0.805 1.00 36.56 205 ARG A N 1
ATOM 1608 C CA . ARG A 1 205 ? -34.857 0.461 -2.261 1.00 36.56 205 ARG A CA 1
ATOM 1609 C C . ARG A 1 205 ? -34.350 -0.918 -2.641 1.00 36.56 205 ARG A C 1
ATOM 1611 O O . ARG A 1 205 ? -33.361 -1.399 -2.096 1.00 36.56 205 ARG A O 1
ATOM 1618 N N . HIS A 1 206 ? -35.107 -1.544 -3.533 1.00 31.56 206 HIS A N 1
ATOM 1619 C CA . HIS A 1 206 ? -34.894 -2.876 -4.069 1.00 31.56 206 HIS A CA 1
ATOM 1620 C C . HIS A 1 206 ? -33.445 -3.093 -4.517 1.00 31.56 206 HIS A C 1
ATOM 1622 O O . HIS A 1 206 ? -32.961 -2.435 -5.435 1.00 31.56 206 HIS A O 1
ATOM 1628 N N . VAL A 1 207 ? -32.785 -4.065 -3.891 1.00 33.25 207 VAL A N 1
ATOM 1629 C CA . VAL A 1 207 ? -31.614 -4.734 -4.453 1.00 33.25 207 VAL A CA 1
ATOM 1630 C C . VAL A 1 207 ? -32.156 -5.767 -5.432 1.00 33.25 207 VAL A C 1
ATOM 1632 O O . VAL A 1 207 ? -32.663 -6.809 -5.019 1.00 33.25 207 VAL A O 1
ATOM 1635 N N . THR A 1 208 ? -32.115 -5.463 -6.726 1.00 32.53 208 THR A N 1
ATOM 1636 C CA . THR A 1 208 ? -32.247 -6.498 -7.750 1.00 32.53 208 THR A CA 1
ATOM 1637 C C . THR A 1 208 ? -30.899 -7.167 -7.960 1.00 32.53 208 THR A C 1
ATOM 1639 O O . THR A 1 208 ? -29.869 -6.527 -8.161 1.00 32.53 208 THR A O 1
ATOM 1642 N N . ASP A 1 209 ? -30.978 -8.483 -7.873 1.00 37.19 209 ASP A N 1
ATOM 1643 C CA . ASP A 1 209 ? -29.964 -9.507 -8.016 1.00 37.19 209 ASP A CA 1
ATOM 1644 C C . ASP A 1 209 ? -28.990 -9.266 -9.188 1.00 37.19 209 ASP A C 1
ATOM 1646 O O . ASP A 1 209 ? -29.388 -9.221 -10.350 1.00 37.19 209 ASP A O 1
ATOM 1650 N N . THR A 1 210 ? -27.695 -9.122 -8.891 1.00 34.34 210 THR A N 1
ATOM 1651 C CA . THR A 1 210 ? -26.613 -9.144 -9.895 1.00 34.34 210 THR A CA 1
ATOM 1652 C C . THR A 1 210 ? -25.641 -10.300 -9.648 1.00 34.34 210 THR A C 1
ATOM 1654 O O . THR A 1 210 ? -24.433 -10.169 -9.834 1.00 34.34 210 THR A O 1
ATOM 1657 N N . ARG A 1 211 ? -26.144 -11.484 -9.268 1.00 30.92 211 ARG A N 1
ATOM 1658 C CA . ARG A 1 211 ? -25.329 -12.715 -9.225 1.00 30.92 211 ARG A CA 1
ATOM 1659 C C . ARG A 1 211 ? -25.034 -13.335 -10.603 1.00 30.92 211 ARG A C 1
ATOM 1661 O O . ARG A 1 211 ? -24.377 -14.370 -10.663 1.00 30.92 211 ARG A O 1
ATOM 1668 N N . ALA A 1 212 ? -25.450 -12.703 -11.705 1.00 30.95 212 ALA A N 1
ATOM 1669 C CA . ALA A 1 212 ? -25.343 -13.259 -13.060 1.00 30.95 212 ALA A CA 1
ATOM 1670 C C . ALA A 1 212 ? -24.267 -12.631 -13.979 1.00 30.95 212 ALA A C 1
ATOM 1672 O O . ALA A 1 212 ? -24.066 -13.132 -15.079 1.00 30.95 212 ALA A O 1
ATOM 1673 N N . ALA A 1 213 ? -23.529 -11.591 -13.567 1.00 34.69 213 ALA A N 1
ATOM 1674 C CA . ALA A 1 213 ? -22.610 -10.878 -14.478 1.00 34.69 213 ALA A CA 1
ATOM 1675 C C . ALA A 1 213 ? -21.115 -11.255 -14.355 1.00 34.69 213 ALA A C 1
ATOM 1677 O O . ALA A 1 213 ? -20.269 -10.629 -14.985 1.00 34.69 213 ALA A O 1
ATOM 1678 N N . LEU A 1 214 ? -20.764 -12.278 -13.566 1.00 31.83 214 LEU A N 1
ATOM 1679 C CA . LEU A 1 214 ? -19.367 -12.590 -13.211 1.00 31.83 214 LEU A CA 1
ATOM 1680 C C . LEU A 1 214 ? -18.834 -13.909 -13.802 1.00 31.83 214 LEU A C 1
ATOM 1682 O O . LEU A 1 214 ? -17.920 -14.513 -13.245 1.00 31.83 214 LEU A O 1
ATOM 1686 N N . ARG A 1 215 ? -19.403 -14.385 -14.921 1.00 31.83 215 ARG A N 1
ATOM 1687 C CA . ARG A 1 215 ? -19.024 -15.684 -15.518 1.00 31.83 215 ARG A CA 1
ATOM 1688 C C . ARG A 1 215 ? -18.613 -15.696 -16.986 1.00 31.83 215 ARG A C 1
ATOM 1690 O O . ARG A 1 215 ? -18.276 -16.764 -17.483 1.00 31.83 215 ARG A O 1
ATOM 1697 N N . GLU A 1 216 ? -18.495 -14.557 -17.655 1.00 33.72 216 GLU A N 1
ATOM 1698 C CA . GLU A 1 216 ? -17.965 -14.540 -19.021 1.00 33.72 216 GLU A CA 1
ATOM 1699 C C . GLU A 1 216 ? -16.847 -13.516 -19.166 1.00 33.72 216 GLU A C 1
ATOM 1701 O O . GLU A 1 216 ? -17.118 -12.330 -19.320 1.00 33.72 216 GLU A O 1
ATOM 1706 N N . ARG A 1 217 ? -15.594 -13.995 -19.084 1.00 36.91 217 ARG A N 1
ATOM 1707 C CA . ARG A 1 217 ? -14.394 -13.503 -19.806 1.00 36.91 217 ARG A CA 1
ATOM 1708 C C . ARG A 1 217 ? -13.105 -14.073 -19.199 1.00 36.91 217 ARG A C 1
ATOM 1710 O O . ARG A 1 217 ? -12.241 -13.334 -18.757 1.00 36.91 217 ARG A O 1
ATOM 1717 N N . PHE A 1 218 ? -12.940 -15.394 -19.221 1.00 29.14 218 PHE A N 1
ATOM 1718 C CA . PHE A 1 218 ? -11.611 -16.010 -19.096 1.00 29.14 218 PHE A CA 1
ATOM 1719 C C . PHE A 1 218 ? -11.532 -17.261 -19.973 1.00 29.14 218 PHE A C 1
ATOM 1721 O O . PHE A 1 218 ? -11.633 -18.390 -19.504 1.00 29.14 218 PHE A O 1
ATOM 1728 N N . ALA A 1 219 ? -11.353 -17.055 -21.279 1.00 29.41 219 ALA A N 1
ATOM 1729 C CA . ALA A 1 219 ? -10.879 -18.106 -22.171 1.00 29.41 219 ALA A CA 1
ATOM 1730 C C . ALA A 1 2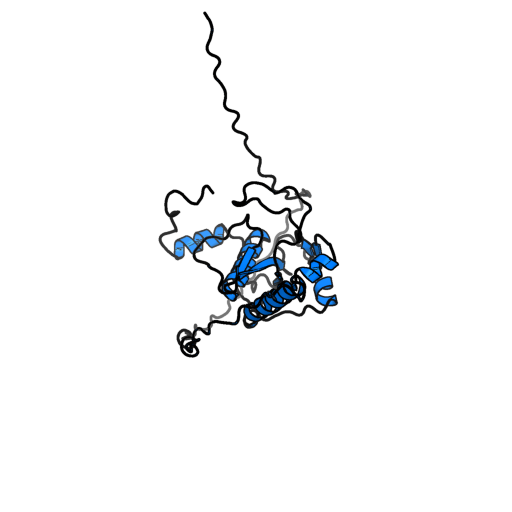19 ? -9.343 -18.121 -22.119 1.00 29.41 219 ALA A C 1
ATOM 1732 O O . ALA A 1 219 ? -8.672 -17.281 -22.718 1.00 29.41 219 ALA A O 1
ATOM 1733 N N . PHE A 1 220 ? -8.789 -19.068 -21.361 1.00 28.17 220 PHE A N 1
ATOM 1734 C CA . PHE A 1 220 ? -7.358 -19.365 -21.328 1.00 28.17 220 PHE A CA 1
ATOM 1735 C C . PHE A 1 220 ? -6.887 -19.844 -22.708 1.00 28.17 220 PHE A C 1
ATOM 1737 O O . PHE A 1 220 ? -7.293 -20.909 -23.176 1.00 28.17 220 PHE A O 1
ATOM 1744 N N . ARG A 1 221 ? -5.975 -19.102 -23.343 1.00 29.73 221 ARG A N 1
ATOM 1745 C CA . ARG A 1 221 ? -5.232 -19.574 -24.518 1.00 29.73 221 ARG A CA 1
ATOM 1746 C C . ARG A 1 221 ? -3.851 -20.046 -24.060 1.00 29.73 221 ARG A C 1
ATOM 1748 O O . ARG A 1 221 ? -3.029 -19.241 -23.635 1.00 2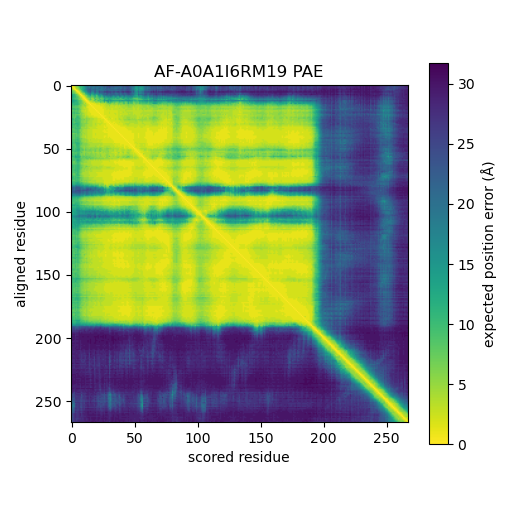9.73 221 ARG A O 1
ATOM 1755 N N . LYS A 1 222 ? -3.614 -21.363 -24.112 1.00 27.30 222 LYS A N 1
ATOM 1756 C CA . LYS A 1 222 ? -2.305 -21.982 -23.837 1.00 27.30 222 LYS A CA 1
ATOM 1757 C C . LYS A 1 222 ? -1.269 -21.482 -24.853 1.00 27.30 222 LYS A C 1
ATOM 1759 O O . LYS A 1 222 ? -1.489 -21.609 -26.055 1.00 27.30 222 LYS A O 1
ATOM 1764 N N . LEU A 1 223 ? -0.141 -20.960 -24.372 1.00 31.23 223 LEU A N 1
ATOM 1765 C CA . LEU A 1 223 ? 1.064 -20.707 -25.171 1.00 31.23 223 LEU A CA 1
ATOM 1766 C C . LEU A 1 223 ? 2.057 -21.872 -24.987 1.00 31.23 223 LEU A C 1
ATOM 1768 O O . LEU A 1 223 ? 2.169 -22.389 -23.874 1.00 31.23 223 LEU A O 1
ATOM 1772 N N . PRO A 1 224 ? 2.758 -22.313 -26.048 1.00 29.80 224 PRO A N 1
ATOM 1773 C CA . PRO A 1 224 ? 3.678 -23.443 -25.975 1.00 29.80 224 PRO A CA 1
ATOM 1774 C C . PRO A 1 224 ? 5.018 -23.072 -25.321 1.00 29.80 224 PRO A C 1
ATOM 1776 O O . PRO A 1 224 ? 5.516 -21.953 -25.451 1.00 29.80 224 PRO A O 1
ATOM 1779 N N . ALA A 1 225 ? 5.601 -24.061 -24.640 1.00 28.41 225 ALA A N 1
ATOM 1780 C CA . ALA A 1 225 ? 6.901 -23.999 -23.984 1.00 28.41 225 ALA A CA 1
ATOM 1781 C C . ALA A 1 225 ? 8.033 -23.673 -24.973 1.00 28.41 225 ALA A C 1
ATOM 1783 O O . ALA A 1 225 ? 8.085 -24.223 -26.075 1.00 28.41 225 ALA A O 1
ATOM 1784 N N . ARG A 1 226 ? 8.974 -22.817 -24.555 1.00 33.06 226 ARG A N 1
ATOM 1785 C CA . ARG A 1 226 ? 10.227 -22.575 -25.277 1.00 33.06 226 ARG A CA 1
ATOM 1786 C C . ARG A 1 226 ? 11.422 -23.088 -24.480 1.00 33.06 226 ARG A C 1
ATOM 1788 O O . ARG A 1 226 ? 11.585 -22.805 -23.299 1.00 33.06 226 ARG A O 1
ATOM 1795 N N . THR A 1 227 ? 12.224 -23.861 -25.195 1.00 29.84 227 THR A N 1
ATOM 1796 C CA . THR A 1 227 ? 13.484 -24.504 -24.833 1.00 29.84 227 THR A CA 1
ATOM 1797 C C . THR A 1 227 ? 14.571 -23.509 -24.433 1.00 29.84 227 THR A C 1
ATOM 1799 O O . THR A 1 227 ? 14.709 -22.440 -25.028 1.00 29.84 227 THR A O 1
ATOM 1802 N N . SER A 1 228 ? 15.370 -23.903 -23.443 1.00 28.39 228 SER A N 1
ATOM 1803 C CA . SER A 1 228 ? 16.516 -23.165 -22.924 1.00 28.39 228 SER A CA 1
ATOM 1804 C C . SER A 1 228 ? 17.722 -23.247 -23.865 1.00 28.39 228 SER A C 1
ATOM 1806 O O . SER A 1 228 ? 18.112 -24.323 -24.315 1.00 28.39 228 SER A O 1
ATOM 1808 N N . HIS A 1 229 ? 18.371 -22.106 -24.108 1.00 29.03 229 HIS A N 1
ATOM 1809 C CA . HIS A 1 229 ? 19.745 -22.070 -24.599 1.00 29.03 229 HIS A CA 1
ATOM 1810 C C . HIS A 1 229 ? 20.622 -21.299 -23.617 1.00 29.03 229 HIS A C 1
ATOM 1812 O O . HIS A 1 229 ? 20.329 -20.178 -23.215 1.00 29.03 229 HIS A O 1
ATOM 1818 N N . ARG A 1 230 ? 21.691 -21.975 -23.202 1.00 28.16 230 ARG A N 1
ATOM 1819 C CA . ARG A 1 230 ? 22.675 -21.546 -22.216 1.00 28.16 230 ARG A CA 1
ATOM 1820 C C . ARG A 1 230 ? 23.826 -20.879 -22.965 1.00 28.16 230 ARG A C 1
ATOM 1822 O O . ARG A 1 230 ? 24.472 -21.543 -23.769 1.00 28.16 230 ARG A O 1
ATOM 1829 N N . SER A 1 231 ? 24.137 -19.622 -22.666 1.00 32.38 231 SER A N 1
ATOM 1830 C CA . SER A 1 231 ? 25.388 -18.992 -23.104 1.00 32.38 231 SER A CA 1
ATOM 1831 C C . SER A 1 231 ? 26.121 -18.390 -21.910 1.00 32.38 231 SER A C 1
ATOM 1833 O O . SER A 1 231 ? 25.583 -17.563 -21.180 1.00 32.38 231 SER A O 1
ATOM 1835 N N . ARG A 1 232 ? 27.358 -18.852 -21.708 1.00 31.06 232 ARG A N 1
ATOM 1836 C CA . ARG A 1 232 ? 28.342 -18.299 -20.773 1.00 31.06 232 ARG A CA 1
ATOM 1837 C C . ARG A 1 232 ? 29.001 -17.074 -21.406 1.00 31.06 232 ARG A C 1
ATOM 1839 O O . ARG A 1 232 ? 29.411 -17.164 -22.558 1.00 31.06 232 ARG A O 1
ATOM 1846 N N . SER A 1 233 ? 29.273 -16.032 -20.624 1.00 32.38 233 SER A N 1
ATOM 1847 C CA . SER A 1 233 ? 30.432 -15.168 -20.880 1.00 32.38 233 SER A CA 1
ATOM 1848 C C . SER A 1 233 ? 30.926 -14.464 -19.618 1.00 32.38 233 SER A C 1
ATOM 1850 O O . SER A 1 233 ? 30.152 -14.080 -18.747 1.00 32.38 233 SER A O 1
ATOM 1852 N N . ALA A 1 234 ? 32.253 -14.368 -19.559 1.00 30.27 234 ALA A N 1
ATOM 1853 C CA . ALA A 1 234 ? 33.112 -13.947 -18.467 1.00 30.27 234 ALA A CA 1
ATOM 1854 C C . ALA A 1 234 ? 32.973 -12.472 -18.062 1.00 30.27 234 ALA A C 1
ATOM 1856 O O . ALA A 1 234 ? 32.588 -11.617 -18.855 1.00 30.27 234 ALA A O 1
ATOM 1857 N N . GLY A 1 235 ? 33.350 -12.195 -16.812 1.00 27.38 235 GLY A N 1
ATOM 1858 C CA . GLY A 1 235 ? 33.326 -10.863 -16.223 1.00 27.38 235 GLY A CA 1
ATOM 1859 C C . GLY A 1 235 ? 34.546 -10.000 -16.530 1.00 27.38 235 GLY A C 1
ATOM 1860 O O . GLY A 1 235 ? 35.539 -10.470 -17.078 1.00 27.38 235 GLY A O 1
ATOM 1861 N N . ARG A 1 236 ? 34.464 -8.742 -16.085 1.00 30.83 236 ARG A N 1
ATOM 1862 C CA . ARG A 1 236 ? 35.575 -7.824 -15.791 1.00 30.83 236 ARG A CA 1
ATOM 1863 C C . ARG A 1 236 ? 35.108 -6.832 -14.717 1.00 30.83 236 ARG A C 1
ATOM 1865 O O . ARG A 1 236 ? 33.997 -6.320 -14.792 1.00 30.83 236 ARG A O 1
ATOM 1872 N N . ARG A 1 237 ? 35.955 -6.604 -13.706 1.00 31.58 237 ARG A N 1
ATOM 1873 C CA . ARG A 1 237 ? 35.813 -5.573 -12.659 1.00 31.58 237 ARG A CA 1
ATOM 1874 C C . ARG A 1 237 ? 36.453 -4.262 -13.124 1.00 31.58 237 ARG A C 1
ATOM 1876 O O . ARG A 1 237 ? 37.491 -4.313 -13.777 1.00 31.58 237 ARG A O 1
ATOM 1883 N N . ALA A 1 238 ? 35.901 -3.130 -12.690 1.00 29.36 238 ALA A N 1
ATOM 1884 C CA . ALA A 1 238 ? 36.553 -1.815 -12.638 1.00 29.36 238 ALA A CA 1
ATOM 1885 C C . ALA A 1 238 ? 35.847 -0.924 -11.576 1.00 29.36 238 ALA A C 1
ATOM 1887 O O . ALA A 1 238 ? 34.749 -1.286 -11.154 1.00 29.36 238 ALA A O 1
ATOM 1888 N N . PRO A 1 239 ? 36.496 0.142 -11.060 1.00 29.80 239 PRO A N 1
ATOM 1889 C CA . PRO A 1 239 ? 36.583 0.417 -9.620 1.00 29.80 239 PRO A CA 1
ATOM 1890 C C . PRO A 1 239 ? 35.555 1.407 -9.043 1.00 29.80 239 PRO A C 1
ATOM 1892 O O . PRO A 1 239 ? 34.790 2.051 -9.753 1.00 29.80 239 PRO A O 1
ATOM 1895 N N . ALA A 1 240 ? 35.586 1.491 -7.709 1.00 31.44 240 ALA A N 1
ATOM 1896 C CA . ALA A 1 240 ? 34.780 2.340 -6.842 1.00 31.44 240 ALA A CA 1
ATOM 1897 C C . ALA A 1 240 ? 35.077 3.837 -7.013 1.00 31.44 240 ALA A C 1
ATOM 1899 O O . ALA A 1 240 ? 36.240 4.237 -7.069 1.00 31.44 240 ALA A O 1
ATOM 1900 N N . VAL A 1 241 ? 34.021 4.655 -7.002 1.00 31.12 241 VAL A N 1
ATOM 1901 C CA . VAL A 1 241 ? 34.110 6.114 -6.885 1.00 31.12 241 VAL A CA 1
ATOM 1902 C C . VAL A 1 241 ? 33.028 6.609 -5.921 1.00 31.12 241 VAL A C 1
ATOM 1904 O O . VAL A 1 241 ? 31.847 6.378 -6.154 1.00 31.12 241 VAL A O 1
ATOM 1907 N N . GLY A 1 242 ? 33.494 7.257 -4.847 1.00 28.03 242 GLY A N 1
ATOM 1908 C CA . GLY A 1 242 ? 32.878 8.356 -4.089 1.00 28.03 242 GLY A CA 1
ATOM 1909 C C . GLY A 1 242 ? 31.402 8.275 -3.697 1.00 28.03 242 GLY A C 1
ATOM 1910 O O . GLY A 1 242 ? 30.524 8.523 -4.517 1.00 28.03 242 GLY A O 1
ATOM 1911 N N . GLU A 1 243 ? 31.152 8.071 -2.401 1.00 30.03 243 GLU A N 1
ATOM 1912 C CA . GLU A 1 243 ? 29.878 8.377 -1.744 1.00 30.03 243 GLU A CA 1
ATOM 1913 C C . GLU A 1 243 ? 29.443 9.825 -2.013 1.00 30.03 243 GLU A C 1
ATOM 1915 O O . GLU A 1 243 ? 30.154 10.778 -1.694 1.00 30.03 243 GLU A O 1
ATOM 1920 N N . MET A 1 244 ? 28.230 9.985 -2.539 1.00 25.19 244 MET A N 1
ATOM 1921 C CA . MET A 1 244 ? 27.487 11.237 -2.488 1.00 25.19 244 MET A CA 1
ATOM 1922 C C . MET A 1 244 ? 26.100 10.912 -1.940 1.00 25.19 244 MET A C 1
ATOM 1924 O O . MET A 1 244 ? 25.270 10.295 -2.607 1.00 25.19 244 MET A O 1
ATOM 1928 N N . VAL A 1 245 ? 25.895 11.258 -0.671 1.00 27.77 245 VAL A N 1
ATOM 1929 C CA . VAL A 1 245 ? 24.621 11.115 0.032 1.00 27.77 245 VAL A CA 1
ATOM 1930 C C . VAL A 1 245 ? 23.663 12.162 -0.528 1.00 27.77 245 VAL A C 1
ATOM 19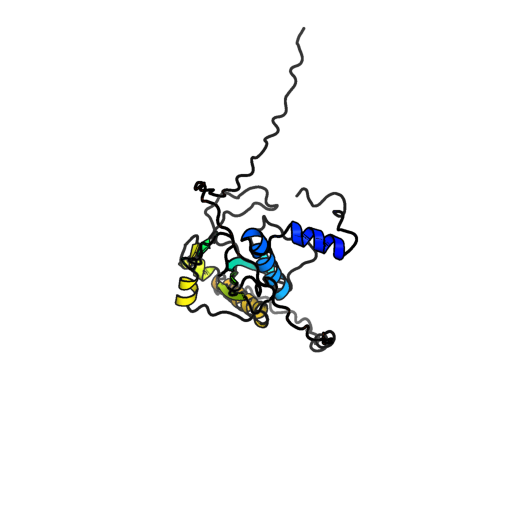32 O O . VAL A 1 245 ? 23.854 13.355 -0.308 1.00 27.77 245 VAL A O 1
ATOM 1935 N N . TRP A 1 246 ? 22.632 11.722 -1.248 1.00 24.09 246 TRP A N 1
ATOM 1936 C CA . TRP A 1 246 ? 21.517 12.575 -1.650 1.00 24.09 246 TRP A CA 1
ATOM 1937 C C . TRP A 1 246 ? 20.321 12.285 -0.747 1.00 24.09 246 TRP A C 1
ATOM 1939 O O . TRP A 1 246 ? 19.670 11.248 -0.863 1.00 24.09 246 TRP A O 1
ATOM 1949 N N . THR A 1 247 ? 20.020 13.212 0.157 1.00 27.59 247 THR A N 1
ATOM 1950 C CA . THR A 1 247 ? 18.694 13.328 0.763 1.00 27.59 247 THR A CA 1
ATOM 1951 C C . THR A 1 247 ? 17.765 13.928 -0.288 1.00 27.59 247 THR A C 1
ATOM 1953 O O . THR A 1 247 ? 17.872 15.110 -0.610 1.00 27.59 247 THR A O 1
ATOM 1956 N N . THR A 1 248 ? 16.873 13.129 -0.870 1.00 31.16 248 THR A N 1
ATOM 1957 C CA . THR A 1 248 ? 15.793 13.660 -1.710 1.00 31.16 248 THR A CA 1
ATOM 1958 C C . THR A 1 248 ? 14.719 14.276 -0.821 1.00 31.16 248 THR A C 1
ATOM 1960 O O . THR A 1 248 ? 13.708 13.638 -0.539 1.00 31.16 248 THR A O 1
ATOM 1963 N N . ASP A 1 249 ? 14.937 15.520 -0.404 1.00 28.61 249 ASP A N 1
ATOM 1964 C CA . ASP A 1 249 ? 13.834 16.453 -0.215 1.00 28.61 249 ASP A CA 1
ATOM 1965 C C . ASP A 1 249 ? 13.542 17.067 -1.582 1.00 28.61 249 ASP A C 1
ATOM 1967 O O . ASP A 1 249 ? 14.329 17.844 -2.126 1.00 28.61 249 ASP A O 1
ATOM 1971 N N . VAL A 1 250 ? 12.414 16.690 -2.179 1.00 28.02 250 VAL A N 1
ATOM 1972 C CA . VAL A 1 250 ? 11.928 17.345 -3.394 1.00 28.02 250 VAL A CA 1
ATOM 1973 C C . VAL A 1 250 ? 11.308 18.683 -2.978 1.00 28.02 250 VAL A C 1
ATOM 1975 O O . VAL A 1 250 ? 10.094 18.830 -2.890 1.00 28.02 250 VAL A O 1
ATOM 1978 N N . HIS A 1 251 ? 12.152 19.677 -2.698 1.00 28.61 251 HIS A N 1
ATOM 1979 C CA . HIS A 1 251 ? 11.743 21.078 -2.712 1.00 28.61 251 HIS A CA 1
ATOM 1980 C C . HIS A 1 251 ? 11.737 21.553 -4.167 1.00 28.61 251 HIS A C 1
ATOM 1982 O O . HIS A 1 251 ? 12.764 21.954 -4.714 1.00 28.61 251 HIS A O 1
ATOM 1988 N N . VAL A 1 252 ? 10.571 21.511 -4.814 1.00 30.86 252 VAL A N 1
ATOM 1989 C CA . VAL A 1 252 ? 10.374 22.257 -6.061 1.00 30.86 252 VAL A CA 1
ATOM 1990 C C . VAL A 1 252 ? 10.341 23.743 -5.711 1.00 30.86 252 VAL A C 1
ATOM 1992 O O . VAL A 1 252 ? 9.508 24.204 -4.932 1.00 30.86 252 VAL A O 1
ATOM 1995 N N . VAL A 1 253 ? 11.286 24.481 -6.287 1.00 24.42 253 VAL A N 1
ATOM 1996 C CA . VAL A 1 253 ? 11.405 25.936 -6.199 1.00 24.42 253 VAL A CA 1
ATOM 1997 C C . VAL A 1 253 ? 10.122 26.586 -6.721 1.00 24.42 253 VAL A C 1
ATOM 1999 O O . VAL A 1 253 ? 9.775 26.454 -7.894 1.00 24.42 253 VAL A O 1
ATOM 2002 N N . VAL A 1 254 ? 9.432 27.335 -5.859 1.00 28.56 254 VAL A N 1
ATOM 2003 C CA . VAL A 1 254 ? 8.388 28.275 -6.278 1.00 28.56 254 VAL A CA 1
ATOM 2004 C C . VAL A 1 254 ? 9.084 29.440 -6.983 1.00 28.56 254 VAL A C 1
ATOM 2006 O O . VAL A 1 254 ? 9.676 30.302 -6.334 1.00 28.56 254 VAL A O 1
ATOM 2009 N N . MET A 1 255 ? 9.027 29.487 -8.316 1.00 24.77 255 MET A N 1
ATOM 2010 C CA . MET A 1 255 ? 9.318 30.724 -9.044 1.00 24.77 255 MET A CA 1
ATOM 2011 C C . MET A 1 255 ? 8.198 31.726 -8.751 1.00 24.77 255 MET A C 1
ATOM 2013 O O . MET A 1 255 ? 7.110 31.668 -9.321 1.00 24.77 255 MET A O 1
ATOM 2017 N N . CYS A 1 256 ? 8.471 32.650 -7.834 1.00 26.00 256 CYS A N 1
ATOM 2018 C CA . CYS A 1 256 ? 7.658 33.837 -7.635 1.00 26.00 256 CYS A CA 1
ATOM 2019 C C . CYS A 1 256 ? 7.892 34.774 -8.832 1.00 26.00 256 CYS A C 1
ATOM 2021 O O . CYS A 1 256 ? 8.961 35.372 -8.963 1.00 26.00 256 CYS A O 1
ATOM 2023 N N . LEU A 1 257 ? 6.917 34.880 -9.738 1.00 30.14 257 LEU A N 1
ATOM 2024 C CA . LEU A 1 257 ? 6.911 35.915 -10.772 1.00 30.14 257 LEU A CA 1
ATOM 2025 C C . LEU A 1 257 ? 6.611 37.263 -10.107 1.00 30.14 257 LEU A C 1
ATOM 2027 O O . LEU A 1 257 ? 5.462 37.692 -10.016 1.00 30.14 257 LEU A O 1
ATOM 2031 N N . SER A 1 258 ? 7.659 37.942 -9.646 1.00 31.81 258 SER A N 1
ATOM 2032 C CA . SER A 1 258 ? 7.588 39.362 -9.314 1.00 31.81 258 SER A CA 1
ATOM 2033 C C . SER A 1 258 ? 7.327 40.145 -10.598 1.00 31.81 258 SER A C 1
ATOM 2035 O O . SER A 1 258 ? 8.178 40.243 -11.480 1.00 31.81 258 SER A O 1
ATOM 2037 N N . SER A 1 259 ? 6.128 40.708 -10.714 1.00 36.22 259 SER A N 1
ATOM 2038 C CA . SER A 1 259 ? 5.781 41.664 -11.759 1.00 36.22 259 SER A CA 1
ATOM 2039 C C . SER A 1 259 ? 6.732 42.865 -11.700 1.00 36.22 259 SER A C 1
ATOM 2041 O O . SER A 1 259 ? 6.651 43.683 -10.780 1.00 36.22 259 SER A O 1
ATOM 2043 N N . CYS A 1 260 ? 7.616 42.996 -12.689 1.00 31.00 260 CYS A N 1
ATOM 2044 C CA . CYS A 1 260 ? 8.376 44.218 -12.928 1.00 31.00 260 CYS A CA 1
ATOM 2045 C C . CYS A 1 260 ? 7.391 45.337 -13.307 1.00 31.00 260 CYS A C 1
ATOM 2047 O O . CYS A 1 260 ? 6.918 45.402 -14.444 1.00 31.00 260 CYS A O 1
ATOM 2049 N N . ARG A 1 261 ? 7.065 46.231 -12.366 1.00 36.31 261 ARG A N 1
ATOM 2050 C CA . ARG A 1 261 ? 6.469 47.529 -12.708 1.00 36.31 261 ARG A CA 1
ATOM 2051 C C . ARG A 1 261 ? 7.544 48.341 -13.426 1.00 36.31 261 ARG A C 1
ATOM 2053 O O . ARG A 1 261 ? 8.570 48.661 -12.834 1.00 36.31 261 ARG A O 1
ATOM 2060 N N . ARG A 1 262 ? 7.320 48.653 -14.704 1.00 37.81 262 ARG A N 1
ATOM 2061 C CA . ARG A 1 262 ? 8.110 49.657 -15.423 1.00 37.81 262 ARG A CA 1
ATOM 2062 C C . ARG A 1 262 ? 7.803 51.025 -14.821 1.00 37.81 262 ARG A C 1
ATOM 2064 O O . ARG A 1 262 ? 6.659 51.471 -14.850 1.00 37.81 262 ARG A O 1
ATOM 2071 N N . SER A 1 263 ? 8.825 51.672 -14.284 1.00 39.72 263 SER A N 1
ATOM 2072 C CA . SER A 1 263 ? 8.825 53.097 -13.976 1.00 39.72 263 SER A CA 1
ATOM 2073 C C . SER A 1 263 ? 8.740 53.872 -15.293 1.00 39.72 263 SER A C 1
ATOM 2075 O O . SER A 1 263 ? 9.584 53.687 -16.169 1.00 39.72 263 SER A O 1
ATOM 2077 N N . ALA A 1 264 ? 7.728 54.722 -15.448 1.00 39.97 264 ALA A N 1
ATOM 2078 C CA . ALA A 1 264 ? 7.718 55.749 -16.485 1.00 39.97 264 ALA A CA 1
ATOM 2079 C C . ALA A 1 264 ? 8.643 56.907 -16.056 1.00 39.97 264 ALA A C 1
ATOM 2081 O O . ALA A 1 264 ? 8.638 57.257 -14.870 1.00 39.97 264 ALA A O 1
ATOM 2082 N N . PRO A 1 265 ? 9.425 57.515 -16.964 1.00 48.16 265 PRO A N 1
ATOM 2083 C CA . PRO A 1 265 ? 10.177 58.719 -16.639 1.00 48.16 265 PRO A CA 1
ATOM 2084 C C . PRO A 1 265 ? 9.219 59.911 -16.502 1.00 48.16 265 PRO A C 1
ATOM 2086 O O . PRO A 1 265 ? 8.329 60.107 -17.331 1.00 48.16 265 PRO A O 1
ATOM 2089 N N . ARG A 1 266 ? 9.396 60.694 -15.433 1.00 43.97 266 ARG A N 1
ATOM 2090 C CA . ARG A 1 266 ? 8.840 62.047 -15.323 1.00 43.97 266 ARG A CA 1
ATOM 2091 C C . ARG A 1 266 ? 9.731 62.984 -16.144 1.00 43.97 266 ARG A C 1
ATOM 2093 O O . ARG A 1 266 ? 10.949 62.802 -16.128 1.00 43.97 266 ARG A O 1
ATOM 2100 N N . GLY A 1 267 ? 9.104 63.903 -16.878 1.00 45.03 267 GLY A N 1
ATOM 2101 C CA . GLY A 1 267 ? 9.779 65.048 -17.494 1.00 45.03 267 GLY A CA 1
ATOM 2102 C C . GLY A 1 267 ? 10.249 66.070 -16.471 1.00 45.03 267 GLY A C 1
ATOM 2103 O O . GLY A 1 267 ? 9.952 65.883 -15.266 1.00 45.03 267 GLY A O 1
#

Sequence (267 aa):
MWWKRRGEAAIPSSDQEFAKFARWALPLRSNATRGVVAEWLVANATGADLREPRNEWDDYDVRTASGITVEVKSSARLQVWDSPKHAPTITYSGLRGQRLAPGGATYLAGPPEFRAEVFVFMLHTETDPDLYDVFNTAQWEFRVVPRAVLRSLNQSSIRYSRLVSMGYTPVPHAELSATIDRVGYQQRTSEDPPGARSSGGPAARHVTDTRAALRERFAFRKLPARTSHRSRSAGRRAPAVGEMVWTTDVHVVVMCLSSCRRSAPRG

Radius of gyration: 24.17 Å; Cα contacts (8 Å, |Δi|>4): 292; chains: 1; bounding box: 73×90×51 Å

Solvent-accessible surface area (backbone atoms only — not comparable to full-atom values): 17479 Å² total; per-residue (Å²): 113,83,83,82,72,80,72,81,74,85,68,64,94,41,73,67,58,42,50,54,50,46,63,71,74,43,58,56,67,39,72,71,44,35,38,54,48,51,44,48,53,53,28,63,56,31,57,26,80,78,90,55,82,85,60,94,57,52,71,36,75,33,54,30,64,89,66,47,38,25,31,68,42,66,52,54,64,50,54,83,83,65,61,97,87,60,83,74,85,59,65,47,65,74,54,42,43,56,51,55,37,96,81,46,84,42,73,43,93,68,76,64,36,67,68,23,46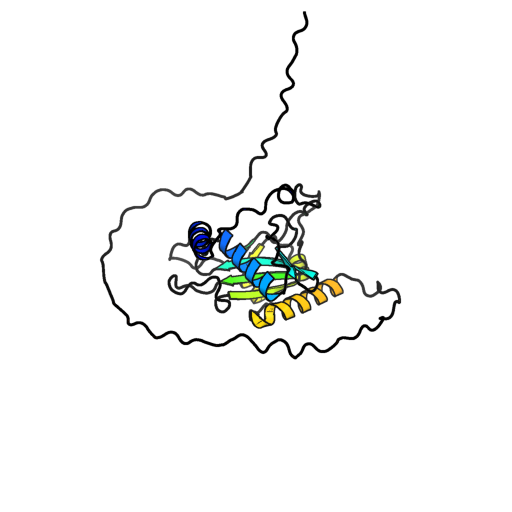,26,34,38,43,35,37,35,62,51,69,51,80,92,73,58,49,91,82,44,59,88,37,45,41,34,28,82,42,41,37,70,62,51,59,75,68,68,52,53,52,49,42,54,70,53,46,48,75,72,68,52,59,72,45,56,65,93,49,40,35,65,50,49,51,54,44,29,53,52,44,51,59,73,72,50,67,99,75,81,74,76,93,72,83,82,82,87,73,87,84,77,86,73,91,78,79,86,79,86,88,80,83,84,76,89,78,82,89,82,83,90,82,89,79,88,83,84,88,84,90,82,85,91,79,79,94,75,91,78,81,85,73,86,74,78,80,79,82,77,84,76,79,80,77,80,80,77,84,79,132

Mean predicted aligned error: 15.18 Å

Foldseek 3Di:
DVPPDDDDPPDPPDPVVVVVVCVVVQPCQAQVNLQVLQLVLLQVLQVFDPPDDFDPQALARTQGPLRFGEHEWEDEQAHPPDDPPDGDFAKTAQQWDFHADPPRPDGDDDDTARRGQKYKYKYQYDHDPVPDDSNPQVRIFIFIDGRVVVVVVVDRMDTPVRCVVVPGGGDRSNCSNVVSVVSSVVSVVVVDPVPPDDDDDDPDDDDDDPPPPPPDDDDDDDDDDDDDDDDDDDDDDDDDDDDDDDDPPPPDDDPDPDDPDDDDDDD

Organism: NCBI:txid95161

Secondary structure (DSSP, 8-state):
-GGGSS------SSHHHHHHHHHHH--TTSHHHHHHHHHHHHHHHTT---SS---TTSSSSEE-TT--EEEEEEEESS-SS--TTS----EE----BPPBPTTSSSBPSS--B--SSEEEEEEE----TTT--TT-GGGEEEEEEEHHHHHHHT-S-EEHHHHHHTT-PPBPGGGHHHHHHHHHHHHHHHHS-TT---S-----------TTSSSS-----PPPP------------------------------------PPPPP-